Protein AF-A0A5S9MEB9-F1 (afdb_monomer)

Sequence (213 aa):
MHISFFLLEVEGIPKKDEISNDEEPANVKVDIKSLAEILQEDALFLEYDEKTRNKIRSSFFRLPPIYTGESQDYNKATADTARKTTEEQVFQPERMIITGKLNTLFLPDLDLWHVRLILNGPDFRD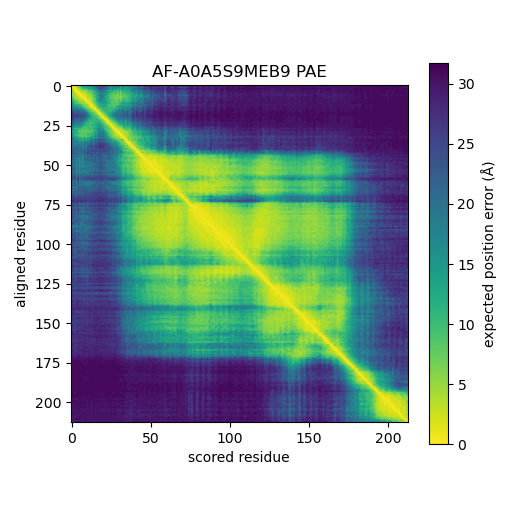PLEIAKVLTPFIQAGAVSPNDLRDLAGRILGKTLEEWPEEEYHRPIEAKPKASTSFLDTVLQKSAGTNNELVSILKDLRDELEEIRK

Organism: Bacillus safensis (NCBI:txid561879)

Secondary structure (DSSP, 8-state):
----------PPPPP--TT----PPP--------GGGGSPPTTTTHHHHHHHHHHHIIIII---GGGTT------HHHHHHHHHHHIIIIIHHHHHHHHHHHHHHHHHHTT-SS----PPPPP---HHHHHHHHHHHHHTT-S-HHHHHHHHHHHHTS--PPPSSGGGGS-----------HHHHHHHHTTT-HHHHHHHHHHHHHHHHHHT-

Structure (mmCIF, N/CA/C/O backbone):
data_AF-A0A5S9MEB9-F1
#
_entry.id   AF-A0A5S9MEB9-F1
#
loop_
_atom_site.group_PDB
_atom_site.id
_atom_site.type_symbol
_atom_site.label_atom_id
_atom_site.label_alt_id
_atom_site.label_comp_id
_atom_site.label_asym_id
_atom_site.label_entity_id
_atom_site.label_seq_id
_atom_site.pdbx_PDB_ins_code
_atom_site.Cartn_x
_atom_site.Cartn_y
_atom_site.Cartn_z
_atom_site.occupancy
_atom_site.B_iso_or_equiv
_atom_site.auth_seq_id
_atom_site.auth_comp_id
_atom_site.auth_asym_id
_atom_site.auth_atom_id
_atom_site.pdbx_PDB_model_num
ATOM 1 N N . MET A 1 1 ? -49.429 17.173 45.252 1.00 38.91 1 MET A N 1
ATOM 2 C CA . MET A 1 1 ? -48.032 17.303 45.712 1.00 38.91 1 MET A CA 1
ATOM 3 C C . MET A 1 1 ? -47.906 16.479 46.987 1.00 38.91 1 MET A C 1
ATOM 5 O O . MET A 1 1 ? -48.334 16.940 48.034 1.00 38.91 1 MET A O 1
ATOM 9 N N . HIS A 1 2 ? -47.475 15.219 46.878 1.00 42.19 2 HIS A N 1
ATOM 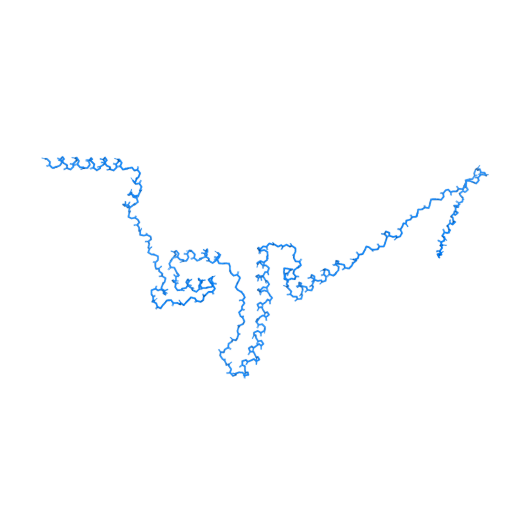10 C CA . HIS A 1 2 ? -47.306 14.334 48.036 1.00 42.19 2 HIS A CA 1
ATOM 11 C C . HIS A 1 2 ? -45.889 14.504 48.571 1.00 42.19 2 HIS A C 1
ATOM 13 O O . HIS A 1 2 ? -44.927 14.138 47.903 1.00 42.19 2 HIS A O 1
ATOM 19 N N . ILE A 1 3 ? -45.771 15.100 49.752 1.00 32.50 3 ILE A N 1
ATOM 20 C CA . ILE A 1 3 ? -44.498 15.239 50.451 1.00 32.50 3 ILE A CA 1
ATOM 21 C C . ILE A 1 3 ? -44.360 13.998 51.334 1.00 32.50 3 ILE A C 1
ATOM 23 O O . ILE A 1 3 ? -45.159 13.800 52.248 1.00 32.50 3 ILE A O 1
ATOM 27 N N . SER A 1 4 ? -43.400 13.136 51.001 1.00 44.62 4 SER A N 1
ATOM 28 C CA . SER A 1 4 ? -43.081 11.934 51.775 1.00 44.62 4 SER A CA 1
ATOM 29 C C . SER A 1 4 ? -41.909 12.253 52.695 1.00 44.62 4 SER A C 1
ATOM 31 O O . SER A 1 4 ? -40.856 12.668 52.218 1.00 44.62 4 SER A O 1
ATOM 33 N N . PHE A 1 5 ? -42.098 12.087 54.000 1.00 49.25 5 PHE A N 1
ATOM 34 C CA . PHE A 1 5 ? -41.051 12.288 54.999 1.00 49.25 5 PHE A CA 1
ATOM 35 C C . PHE A 1 5 ? -40.526 10.931 55.468 1.00 49.25 5 PHE A C 1
ATOM 37 O O . PHE A 1 5 ? -41.307 10.007 55.691 1.00 49.25 5 PHE A O 1
ATOM 44 N N . PHE A 1 6 ? -39.206 10.819 55.609 1.00 61.81 6 PHE A N 1
ATOM 45 C CA . PHE A 1 6 ? -38.543 9.640 56.156 1.00 61.81 6 PHE A CA 1
ATOM 46 C C . PHE A 1 6 ? -38.119 9.950 57.592 1.00 61.81 6 PHE A C 1
ATOM 48 O O . PHE A 1 6 ? -37.293 10.834 57.813 1.00 61.81 6 PHE A O 1
ATOM 55 N N . LEU A 1 7 ? -38.739 9.271 58.557 1.00 59.59 7 LEU A N 1
ATOM 56 C CA . LEU A 1 7 ? -38.410 9.390 59.975 1.00 59.59 7 LEU A CA 1
ATOM 57 C C . LEU A 1 7 ? -37.436 8.265 60.344 1.00 59.59 7 LEU A C 1
ATOM 59 O O . LEU A 1 7 ? -37.717 7.098 60.077 1.00 59.59 7 LEU A O 1
ATOM 63 N N . LEU A 1 8 ? -36.300 8.625 60.936 1.00 63.53 8 LEU A N 1
ATOM 64 C CA . LEU A 1 8 ? -35.273 7.693 61.400 1.00 63.53 8 LEU A CA 1
ATOM 65 C C . LEU A 1 8 ? -35.131 7.856 62.912 1.00 63.53 8 LEU A C 1
ATOM 67 O O . LEU A 1 8 ? -34.630 8.876 63.382 1.00 63.53 8 LEU A O 1
ATOM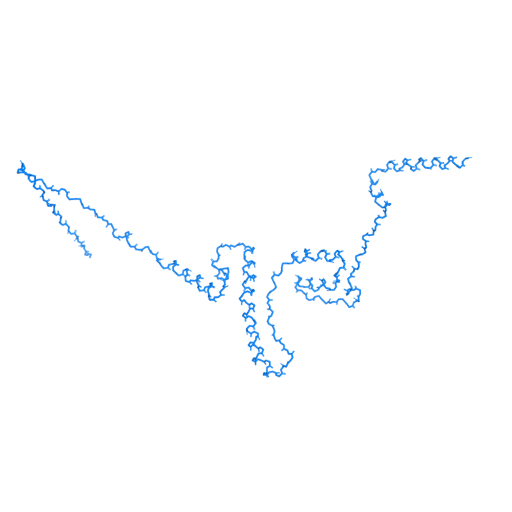 71 N N . GLU A 1 9 ? -35.584 6.854 63.659 1.00 65.94 9 GLU A N 1
ATOM 72 C CA . GLU A 1 9 ? -35.352 6.753 65.098 1.00 65.94 9 GLU A CA 1
ATOM 73 C C . GLU A 1 9 ? -34.112 5.892 65.322 1.00 65.94 9 GLU A C 1
ATOM 75 O O . GLU A 1 9 ? -34.027 4.758 64.847 1.00 65.94 9 GLU A O 1
ATOM 80 N N . VAL A 1 10 ? -33.117 6.462 65.998 1.00 63.97 10 VAL A N 1
ATOM 81 C CA . VAL A 1 10 ? -31.853 5.788 66.285 1.00 63.97 10 VAL A CA 1
ATOM 82 C C . VAL A 1 10 ? -31.635 5.835 67.787 1.00 63.97 10 VAL A C 1
ATOM 84 O O . VAL A 1 10 ? -31.447 6.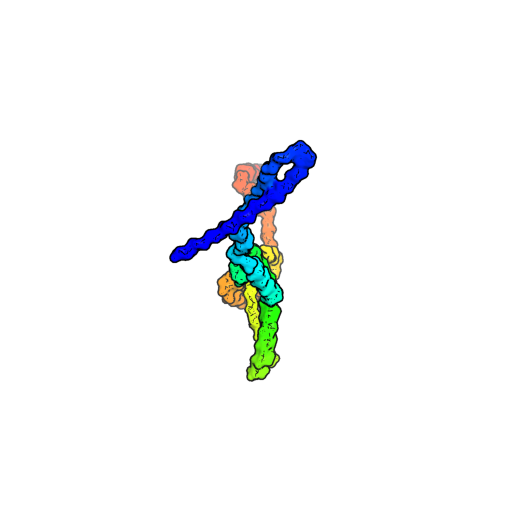906 68.359 1.00 63.97 10 VAL A O 1
ATOM 87 N N . GLU A 1 11 ? -31.670 4.666 68.419 1.00 58.94 11 GLU A N 1
ATOM 88 C CA . GLU A 1 11 ? -31.449 4.505 69.853 1.00 58.94 11 GLU A CA 1
ATOM 89 C C . GLU A 1 11 ? -30.031 3.972 70.093 1.00 58.94 11 GLU A C 1
ATOM 91 O O . GLU A 1 11 ? -29.630 2.937 69.555 1.00 58.94 11 GLU A O 1
ATOM 96 N N . GLY A 1 12 ? -29.239 4.712 70.869 1.00 59.31 12 GLY A N 1
ATOM 97 C CA . GLY A 1 12 ? -27.926 4.263 71.316 1.00 59.31 12 GLY A CA 1
ATOM 98 C C . GLY A 1 12 ? -28.081 3.322 72.502 1.00 59.31 12 GLY A C 1
ATOM 99 O O . GLY A 1 12 ? -28.679 3.700 73.502 1.00 59.31 12 GLY A O 1
ATOM 100 N N . ILE A 1 13 ? -27.528 2.112 72.416 1.00 63.03 13 ILE A N 1
ATOM 101 C CA . ILE A 1 13 ? -27.530 1.171 73.544 1.00 63.03 13 ILE A CA 1
ATOM 102 C C . ILE A 1 13 ? -26.685 1.788 74.673 1.00 63.03 13 ILE A C 1
ATOM 104 O O . ILE A 1 13 ? -25.487 2.014 74.458 1.00 63.03 13 ILE A O 1
ATOM 108 N N . PRO A 1 14 ? -27.253 2.062 75.862 1.00 56.34 14 PRO A N 1
ATOM 109 C CA . PRO A 1 14 ? -26.491 2.637 76.958 1.00 56.34 14 PRO A CA 1
ATOM 110 C C . PRO A 1 14 ? -25.477 1.610 77.469 1.00 56.34 14 PRO A C 1
ATOM 112 O O . PRO A 1 14 ? -25.818 0.471 77.801 1.00 56.34 14 PRO A O 1
ATOM 115 N N . LYS A 1 15 ? -24.202 2.002 77.531 1.00 54.09 15 LYS A N 1
ATOM 116 C CA . LYS A 1 15 ? -23.192 1.237 78.265 1.00 54.09 15 LYS A CA 1
ATOM 117 C C . LYS A 1 15 ? -23.381 1.526 79.750 1.00 54.09 15 LYS A C 1
ATOM 119 O O . LYS A 1 15 ? -23.260 2.668 80.169 1.00 54.09 15 LYS A O 1
ATOM 124 N N . LYS A 1 16 ? -23.664 0.488 80.538 1.00 47.72 16 LYS A N 1
ATOM 125 C CA . LYS A 1 16 ? -23.600 0.576 81.999 1.00 47.72 16 LYS A CA 1
ATOM 126 C C . LYS A 1 16 ? -22.140 0.667 82.429 1.00 47.72 16 LYS A C 1
ATOM 128 O O . LYS A 1 16 ? -21.422 -0.324 82.309 1.00 47.72 16 LYS A O 1
ATOM 133 N N . ASP A 1 17 ? -21.739 1.814 82.963 1.00 50.66 17 ASP A N 1
ATOM 134 C CA . ASP A 1 17 ? -20.543 1.911 83.794 1.00 50.66 17 ASP A CA 1
ATOM 135 C C . ASP A 1 17 ? -20.917 1.529 85.236 1.00 50.66 17 ASP A C 1
ATOM 137 O O . ASP A 1 17 ? -21.848 2.065 85.834 1.00 50.66 17 ASP A O 1
ATOM 141 N N . GLU A 1 18 ? -20.211 0.548 85.797 1.00 53.72 18 GLU A N 1
ATOM 142 C CA . GLU A 1 18 ? -20.571 -0.189 87.021 1.00 53.72 18 GLU A CA 1
ATOM 143 C C . GLU A 1 18 ? -20.484 0.619 88.340 1.00 53.72 18 GLU A C 1
ATOM 145 O O . GLU A 1 18 ? -20.546 0.038 89.421 1.00 53.72 18 GLU A O 1
ATOM 150 N N . ILE A 1 19 ? -20.309 1.947 88.297 1.00 55.25 19 ILE A N 1
ATOM 151 C CA . ILE A 1 19 ? -19.929 2.753 89.477 1.00 55.25 19 ILE A CA 1
ATOM 152 C C . ILE A 1 19 ? -20.823 3.992 89.706 1.00 55.25 19 ILE A C 1
ATOM 154 O O . ILE A 1 19 ? -20.738 4.623 90.761 1.00 55.25 19 ILE A O 1
ATOM 158 N N . SER A 1 20 ? -21.748 4.354 88.811 1.00 46.34 20 SER A N 1
ATOM 159 C CA . SER A 1 20 ? -22.651 5.503 89.032 1.00 46.34 20 SER A CA 1
ATOM 160 C C . SER A 1 20 ? -24.000 5.299 88.332 1.00 46.34 20 SER A C 1
ATOM 162 O O . SER A 1 20 ? -24.037 5.033 87.139 1.00 46.34 20 SER A O 1
ATOM 164 N N . ASN A 1 21 ? -25.111 5.401 89.076 1.00 51.59 21 ASN A N 1
ATOM 165 C CA . ASN A 1 21 ? -26.487 5.318 88.553 1.00 51.59 21 ASN A CA 1
ATOM 166 C C . ASN A 1 21 ? -26.911 6.642 87.882 1.00 51.59 21 ASN A C 1
ATOM 168 O O . ASN A 1 21 ? -27.889 7.249 88.308 1.00 51.59 21 ASN A O 1
ATOM 172 N N . ASP A 1 22 ? -26.177 7.100 86.871 1.00 51.59 22 ASP A N 1
ATOM 173 C CA . ASP A 1 22 ? -26.661 8.140 85.956 1.00 51.59 22 ASP A CA 1
ATOM 174 C C . ASP A 1 22 ? -26.558 7.615 84.520 1.00 51.59 22 ASP A C 1
ATOM 176 O O . ASP A 1 22 ? -25.503 7.164 84.072 1.00 51.59 22 ASP A O 1
ATOM 180 N N . GLU A 1 23 ? -27.692 7.608 83.818 1.00 51.09 23 GLU A N 1
ATOM 181 C CA . GLU A 1 23 ? -27.805 7.143 82.436 1.00 51.09 23 GLU A CA 1
ATOM 182 C C . GLU A 1 23 ? -27.443 8.288 81.483 1.00 51.09 23 GLU A C 1
ATOM 184 O O . GLU A 1 23 ? -28.285 9.115 81.135 1.00 51.09 23 GLU A O 1
ATOM 189 N N . GLU A 1 24 ? -26.187 8.351 81.041 1.00 55.91 24 GLU A N 1
ATOM 190 C CA . GLU A 1 24 ? -25.814 9.236 79.935 1.00 55.91 24 GLU A CA 1
ATOM 191 C C . GLU A 1 24 ? -26.137 8.564 78.586 1.00 55.91 24 GLU A C 1
ATOM 193 O O . GLU A 1 24 ? -25.652 7.459 78.307 1.00 55.91 24 GLU A O 1
ATOM 198 N N . PRO A 1 25 ? -26.948 9.193 77.713 1.00 56.94 25 PRO A N 1
ATOM 199 C CA . PRO A 1 25 ? -27.275 8.617 76.416 1.00 56.94 25 PRO A CA 1
ATOM 200 C C . PRO A 1 25 ? -26.026 8.561 75.526 1.00 56.94 25 PRO A C 1
ATOM 202 O O . PRO A 1 25 ? -25.341 9.561 75.304 1.00 56.94 25 PRO A O 1
ATOM 205 N N . ALA A 1 26 ? -25.732 7.379 74.980 1.00 60.41 26 ALA A N 1
ATOM 206 C CA . ALA A 1 26 ? -24.617 7.190 74.062 1.00 60.41 26 ALA A CA 1
ATOM 207 C C . ALA A 1 26 ? -24.856 7.985 72.764 1.00 60.41 26 ALA A C 1
ATOM 209 O O . ALA A 1 26 ? -25.804 7.718 72.026 1.00 60.41 26 ALA A O 1
ATOM 210 N N . ASN A 1 27 ? -23.977 8.947 72.466 1.00 61.06 27 ASN A N 1
ATOM 211 C CA . ASN A 1 27 ? -24.048 9.751 71.244 1.00 61.06 27 ASN A CA 1
ATOM 212 C C . ASN A 1 27 ? -23.877 8.865 69.997 1.00 61.06 27 ASN A C 1
ATOM 214 O O . ASN A 1 27 ? -22.763 8.447 69.669 1.00 61.06 27 ASN A O 1
ATOM 218 N N . VAL A 1 28 ? -24.970 8.599 69.276 1.00 62.19 28 VAL A N 1
ATOM 219 C CA . VAL A 1 28 ? -24.936 7.856 68.010 1.00 62.19 28 VAL A CA 1
ATOM 220 C C . VAL A 1 28 ? -24.591 8.808 66.866 1.00 62.19 28 VAL A C 1
ATOM 222 O O . VAL A 1 28 ? -25.298 9.782 66.616 1.00 62.19 28 VAL A O 1
ATOM 225 N N . LYS A 1 29 ? -23.495 8.532 66.152 1.00 63.38 29 LYS A N 1
ATOM 226 C CA . LYS A 1 29 ? -23.135 9.255 64.924 1.00 63.38 29 LYS A CA 1
ATOM 227 C C . LYS A 1 29 ? -23.795 8.585 63.723 1.00 63.38 29 LYS A C 1
ATOM 229 O O . LYS A 1 29 ? -23.534 7.416 63.453 1.00 63.38 29 LYS A O 1
ATOM 234 N N . VAL A 1 30 ? -24.621 9.339 63.004 1.00 71.00 30 VAL A N 1
ATOM 235 C CA . VAL A 1 30 ? -25.276 8.902 61.766 1.00 71.00 30 VAL A CA 1
ATOM 236 C C . VAL A 1 30 ? -24.582 9.582 60.588 1.00 71.00 30 VAL A C 1
ATOM 238 O O . VAL A 1 30 ? -24.606 10.806 60.493 1.00 71.00 30 VAL A O 1
ATOM 241 N N . ASP A 1 31 ? -23.975 8.794 59.698 1.00 71.38 31 ASP A N 1
ATOM 242 C CA . ASP A 1 31 ? -23.401 9.275 58.434 1.00 71.38 31 ASP A CA 1
ATOM 243 C C . ASP A 1 31 ? -24.362 8.964 57.283 1.00 71.38 31 ASP A C 1
ATOM 245 O O . ASP A 1 31 ? -24.580 7.804 56.927 1.00 71.38 31 ASP A O 1
ATOM 249 N N . ILE A 1 32 ? -24.934 10.007 56.680 1.00 73.19 32 ILE A N 1
ATOM 250 C CA . ILE A 1 32 ? -25.804 9.882 55.508 1.00 73.19 32 ILE A CA 1
ATOM 251 C C . ILE A 1 32 ? -24.933 10.038 54.261 1.00 73.19 32 ILE A C 1
ATOM 253 O O . ILE A 1 32 ? -24.525 11.145 53.912 1.00 73.19 32 ILE A O 1
ATOM 257 N N . LYS A 1 33 ? -24.644 8.926 53.578 1.00 73.81 33 LYS A N 1
ATOM 258 C CA . LYS A 1 33 ? -23.967 8.940 52.273 1.00 73.81 33 LYS A CA 1
ATOM 259 C C . LYS A 1 33 ? -25.000 9.004 51.153 1.00 73.81 33 LYS A C 1
ATOM 261 O O . LYS A 1 33 ? -25.960 8.234 51.143 1.00 73.81 33 LYS A O 1
ATOM 266 N N . SER A 1 34 ? -24.801 9.921 50.210 1.00 69.94 34 SER A N 1
ATOM 267 C CA . SER A 1 34 ? -25.654 10.043 49.028 1.00 69.94 34 SER A CA 1
ATOM 268 C C . SER A 1 34 ? -25.463 8.832 48.112 1.00 69.94 34 SER A C 1
ATOM 270 O O . SER A 1 34 ? -24.358 8.568 47.650 1.00 69.94 34 SER A O 1
ATOM 272 N N . LEU A 1 35 ? -26.543 8.106 47.812 1.00 65.69 35 LEU A N 1
ATOM 273 C CA . LEU A 1 35 ? -26.532 7.011 46.829 1.00 65.69 35 LEU A CA 1
ATOM 274 C C . LEU A 1 35 ? -26.421 7.516 45.381 1.00 65.69 35 LEU A C 1
ATOM 276 O O . LEU A 1 35 ? -26.133 6.728 44.487 1.00 65.69 35 LEU A O 1
ATOM 280 N N . ALA A 1 36 ? -26.639 8.814 45.140 1.00 65.81 36 ALA A N 1
ATOM 281 C CA . ALA A 1 36 ? -26.557 9.395 43.800 1.00 65.81 36 ALA A CA 1
ATOM 282 C C . ALA A 1 36 ? -25.126 9.377 43.238 1.00 65.81 36 ALA A C 1
ATOM 284 O O . ALA A 1 36 ? -24.952 9.346 42.030 1.00 65.81 36 ALA A O 1
ATOM 285 N N . GLU A 1 37 ? -24.112 9.329 44.103 1.00 61.97 37 GLU A N 1
ATOM 286 C CA . GLU A 1 37 ? -22.700 9.212 43.712 1.00 61.97 37 GLU A CA 1
ATOM 287 C C . GLU A 1 37 ? -22.330 7.778 43.270 1.00 61.97 37 GLU A C 1
ATOM 289 O O . GLU A 1 37 ? -21.300 7.559 42.644 1.00 61.97 37 GLU A O 1
ATOM 294 N N . ILE A 1 38 ? -23.193 6.794 43.567 1.00 60.84 38 ILE A N 1
ATOM 295 C CA . ILE A 1 38 ? -23.094 5.395 43.105 1.00 60.84 38 ILE A CA 1
ATOM 296 C C . ILE A 1 38 ? -23.883 5.197 41.796 1.00 60.84 38 ILE A C 1
ATOM 298 O O . ILE A 1 38 ? -23.826 4.130 41.182 1.00 60.84 38 ILE A O 1
ATOM 302 N N . LEU A 1 39 ? -24.630 6.213 41.347 1.00 63.53 39 LEU A N 1
ATOM 303 C CA . LEU A 1 39 ? -25.296 6.175 40.054 1.00 63.53 39 LEU A CA 1
ATOM 304 C C . LEU A 1 39 ? -24.206 6.189 38.977 1.00 63.53 39 LEU A C 1
ATOM 306 O O . LEU A 1 39 ? -23.508 7.184 38.809 1.00 63.53 39 LEU A O 1
ATOM 310 N N . GLN A 1 40 ? -24.023 5.045 38.314 1.00 65.94 40 GLN A N 1
ATOM 311 C CA . GLN A 1 40 ? -23.076 4.878 37.214 1.00 65.94 40 GLN A CA 1
ATOM 312 C C . GLN A 1 40 ? -23.198 6.041 36.230 1.00 65.94 40 GLN A C 1
ATOM 314 O O . GLN A 1 40 ? -24.303 6.351 35.786 1.00 65.94 40 GLN A O 1
ATOM 319 N N . GLU A 1 41 ? -22.061 6.664 35.919 1.00 67.25 41 GLU A N 1
ATOM 320 C CA . GLU A 1 41 ? -21.982 7.768 34.967 1.00 67.25 41 GLU A CA 1
ATOM 321 C C . GLU A 1 41 ? -22.635 7.381 33.633 1.00 67.25 41 GLU A C 1
ATOM 323 O O . GLU A 1 41 ? -22.547 6.230 33.180 1.00 67.25 41 GLU A O 1
ATOM 328 N N . ASP A 1 42 ? -23.308 8.348 33.006 1.00 70.00 42 ASP A N 1
ATOM 329 C CA . ASP A 1 42 ? -23.880 8.167 31.679 1.00 70.00 42 ASP A CA 1
ATOM 330 C C . ASP A 1 42 ? -22.796 7.652 30.714 1.00 70.00 42 ASP A C 1
ATOM 332 O O . ASP A 1 42 ? -21.679 8.166 30.680 1.00 70.00 42 ASP A O 1
ATOM 336 N N . ALA A 1 43 ? -23.156 6.654 29.894 1.00 72.94 43 ALA A N 1
ATOM 337 C CA . ALA A 1 43 ? -22.330 6.074 28.827 1.00 72.94 43 ALA A CA 1
ATOM 338 C C . ALA A 1 43 ? -21.325 4.950 29.198 1.00 72.94 43 ALA A C 1
ATOM 340 O O . ALA A 1 43 ? -20.276 4.797 28.569 1.00 72.94 43 ALA A O 1
ATOM 341 N N . LEU A 1 44 ? -21.725 4.050 30.106 1.00 77.44 44 LEU A N 1
ATOM 342 C CA . LEU A 1 44 ? -20.990 2.833 30.515 1.00 77.44 44 LEU A CA 1
ATOM 343 C C . LEU A 1 44 ? -20.473 1.932 29.363 1.00 77.44 44 LEU A C 1
ATOM 345 O O . LEU A 1 44 ? -19.541 1.152 29.552 1.00 77.44 44 LEU A O 1
ATOM 349 N N . PHE A 1 45 ? -21.087 2.004 28.177 1.00 83.94 45 PHE A N 1
ATOM 350 C CA . PHE A 1 45 ? -20.772 1.130 27.039 1.00 83.94 45 PHE A CA 1
ATOM 351 C C . PHE A 1 45 ? -19.918 1.779 25.946 1.00 83.94 45 PHE A C 1
ATOM 353 O O . PHE A 1 45 ? -19.549 1.084 25.003 1.00 83.94 45 PHE A O 1
ATOM 360 N N . LEU A 1 46 ? -19.543 3.058 26.065 1.00 85.50 46 LEU A N 1
ATOM 361 C CA . LEU A 1 46 ? -18.740 3.728 25.031 1.00 85.50 46 LEU A CA 1
ATOM 362 C C . LEU A 1 46 ? -17.417 3.007 24.768 1.00 85.50 46 LEU A C 1
ATOM 364 O O . LEU A 1 46 ? -17.088 2.713 23.620 1.00 85.50 46 LEU A O 1
ATOM 368 N N . GLU A 1 47 ? -16.691 2.650 25.829 1.00 85.31 47 GLU A N 1
ATOM 369 C CA . GLU A 1 47 ? -15.424 1.932 25.685 1.00 85.31 47 GLU A CA 1
ATOM 370 C C . GLU A 1 47 ? -15.608 0.527 25.103 1.00 85.31 47 GLU A C 1
ATOM 372 O O . GLU A 1 47 ? -14.745 0.021 24.381 1.00 85.31 47 GLU A O 1
ATOM 377 N N . TYR A 1 48 ? -16.714 -0.139 25.444 1.00 88.69 48 TYR A N 1
ATOM 378 C CA . TYR A 1 48 ? -17.014 -1.467 24.922 1.00 88.69 48 TYR A CA 1
ATOM 379 C C . TYR A 1 48 ? -17.315 -1.405 23.424 1.00 88.69 48 TYR A C 1
ATOM 381 O O . TYR A 1 48 ? -16.776 -2.207 22.654 1.00 88.69 48 TYR A O 1
ATOM 389 N N . ASP A 1 49 ? -18.118 -0.432 23.002 1.00 88.31 49 ASP A N 1
ATOM 390 C CA . ASP A 1 49 ? -18.455 -0.211 21.600 1.00 88.31 49 ASP A CA 1
ATOM 391 C C . ASP A 1 49 ? -17.216 0.178 20.790 1.00 88.31 49 ASP A C 1
ATOM 393 O O . ASP A 1 49 ? -17.001 -0.350 19.696 1.00 88.31 49 ASP A O 1
ATOM 397 N N . GLU A 1 50 ? -16.345 1.026 21.340 1.00 87.75 50 GLU A N 1
ATOM 398 C CA . GLU A 1 50 ? -15.076 1.397 20.713 1.00 87.75 50 GLU A CA 1
ATOM 399 C C . GLU A 1 50 ? -14.144 0.184 20.558 1.00 87.75 50 GLU A C 1
ATOM 401 O O . GLU A 1 50 ? -13.630 -0.083 19.467 1.00 87.75 50 GLU A O 1
ATOM 406 N N . LYS A 1 51 ? -13.977 -0.628 21.610 1.00 88.50 51 LYS A N 1
ATOM 407 C CA . LYS A 1 51 ? -13.186 -1.871 21.550 1.00 88.50 51 LYS A CA 1
ATOM 408 C C . LYS A 1 51 ? -13.773 -2.869 20.556 1.00 88.50 51 LYS A C 1
ATOM 410 O O . LYS A 1 51 ? -13.025 -3.523 19.828 1.00 88.50 51 LYS A O 1
ATOM 415 N N . THR A 1 52 ? -15.096 -2.972 20.486 1.00 88.56 52 THR A N 1
ATOM 416 C CA . THR A 1 52 ? -15.792 -3.858 19.547 1.00 88.56 52 THR A CA 1
ATOM 417 C C . THR A 1 52 ? -15.590 -3.393 18.110 1.00 88.56 52 THR A C 1
ATOM 419 O O . THR A 1 52 ? -15.254 -4.204 17.245 1.00 88.56 52 THR A O 1
ATOM 422 N N . ARG A 1 53 ? -15.683 -2.087 17.855 1.00 87.19 53 ARG A N 1
ATOM 423 C CA . ARG A 1 53 ? -15.409 -1.494 16.544 1.00 87.19 53 ARG A CA 1
ATOM 424 C C . ARG A 1 53 ? -13.962 -1.723 16.112 1.00 87.19 53 ARG A C 1
ATOM 426 O O . ARG A 1 53 ? -13.718 -2.229 15.015 1.00 87.19 53 ARG A O 1
ATOM 433 N N . ASN A 1 54 ? -13.013 -1.475 17.015 1.00 87.12 54 ASN A N 1
ATOM 434 C CA . ASN A 1 54 ? -11.593 -1.740 16.798 1.00 87.12 54 ASN A CA 1
ATOM 435 C C . ASN A 1 54 ? -11.329 -3.223 16.487 1.00 87.12 54 ASN A C 1
ATOM 437 O O . ASN A 1 54 ? -10.568 -3.541 15.566 1.00 87.12 54 ASN A O 1
ATOM 441 N N . LYS A 1 55 ? -11.989 -4.140 17.204 1.00 89.19 55 LYS A N 1
ATOM 442 C CA . LYS A 1 55 ? -11.902 -5.589 16.972 1.00 89.19 55 LYS A CA 1
ATOM 443 C C . LYS A 1 55 ? -12.463 -5.993 15.610 1.00 89.19 55 LYS A C 1
ATOM 445 O O . LYS A 1 55 ? -11.800 -6.733 14.891 1.00 89.19 55 LYS A O 1
ATOM 450 N N . ILE A 1 56 ? -13.649 -5.514 15.236 1.00 89.19 56 ILE A N 1
ATOM 451 C CA . ILE A 1 56 ? -14.264 -5.823 13.935 1.00 89.19 56 ILE A CA 1
ATOM 452 C C . ILE A 1 56 ? -13.373 -5.311 12.800 1.00 89.19 56 ILE A C 1
ATOM 454 O O . ILE A 1 56 ? -13.048 -6.061 11.879 1.00 89.19 56 ILE A O 1
ATOM 458 N N . ARG A 1 57 ? -12.904 -4.063 12.894 1.00 87.25 57 ARG A N 1
ATOM 459 C CA . ARG A 1 57 ? -12.041 -3.457 11.877 1.00 87.25 57 ARG A CA 1
ATOM 460 C C . ARG A 1 57 ? -10.739 -4.239 11.682 1.00 87.25 57 ARG A C 1
ATOM 462 O O . ARG A 1 57 ? -10.386 -4.570 10.553 1.00 87.25 57 ARG A O 1
ATOM 469 N N . SER A 1 58 ? -10.029 -4.531 12.771 1.00 83.69 58 SER A N 1
ATOM 470 C CA . SER A 1 58 ? -8.718 -5.192 12.717 1.00 83.69 58 SER A CA 1
ATOM 471 C C . SER A 1 58 ? -8.809 -6.684 12.397 1.00 83.69 58 SER A C 1
ATOM 473 O O . SER A 1 58 ? -8.017 -7.191 11.609 1.00 83.69 58 SER A O 1
ATOM 475 N N . SER A 1 59 ? -9.769 -7.399 12.983 1.00 84.25 59 SER A N 1
ATOM 476 C CA . SER A 1 59 ? -9.828 -8.859 12.899 1.00 84.25 59 SER A CA 1
ATOM 477 C C . SER A 1 59 ? -10.547 -9.349 11.642 1.00 84.25 59 SER A C 1
ATOM 479 O O . SER A 1 59 ? -10.094 -10.311 11.024 1.00 84.25 59 SER A O 1
ATOM 481 N N . PHE A 1 60 ? -11.632 -8.679 11.236 1.00 70.56 60 PHE A N 1
ATOM 482 C CA . PHE A 1 60 ? -12.416 -9.078 10.065 1.00 70.56 60 PHE A CA 1
ATOM 483 C C . PHE A 1 60 ? -11.900 -8.417 8.787 1.00 70.56 60 PHE A C 1
ATOM 485 O O . PHE A 1 60 ? -11.534 -9.105 7.840 1.00 70.56 60 PHE A O 1
ATOM 492 N N . PHE A 1 61 ? -11.820 -7.084 8.775 1.00 83.06 61 PHE A N 1
ATOM 493 C CA . PHE A 1 61 ? -11.434 -6.336 7.575 1.00 83.06 61 PHE A CA 1
ATOM 494 C C . PHE A 1 61 ? -9.922 -6.141 7.433 1.00 83.06 61 PHE A C 1
ATOM 496 O O . PHE A 1 61 ? -9.454 -5.840 6.339 1.00 83.06 61 PHE A O 1
ATOM 503 N N . ARG A 1 62 ? -9.154 -6.308 8.521 1.00 87.00 62 ARG A N 1
ATOM 504 C CA . ARG A 1 62 ? -7.698 -6.073 8.558 1.00 87.00 62 ARG A CA 1
ATOM 505 C C . ARG A 1 62 ? -7.318 -4.665 8.088 1.00 87.00 62 ARG A C 1
ATOM 507 O O . ARG A 1 62 ? -6.248 -4.452 7.526 1.00 87.00 62 ARG A O 1
ATOM 514 N N . LEU A 1 63 ? -8.208 -3.702 8.332 1.00 88.69 63 LEU A N 1
ATOM 515 C CA . LEU A 1 63 ? -8.028 -2.317 7.913 1.00 88.69 63 LEU A CA 1
ATOM 516 C C . LEU A 1 63 ? -7.405 -1.478 9.039 1.00 88.69 63 LEU A C 1
ATOM 518 O O . LEU A 1 63 ? -7.824 -1.567 10.198 1.00 88.69 63 LEU A O 1
ATOM 522 N N . PRO A 1 64 ? -6.444 -0.605 8.715 1.00 87.00 64 PRO A N 1
ATOM 523 C CA . PRO A 1 64 ? -6.002 0.454 9.608 1.00 87.00 64 PRO A CA 1
ATOM 524 C C . PRO A 1 64 ? -7.124 1.461 9.936 1.00 87.00 64 PRO A C 1
ATOM 526 O O . PRO A 1 64 ? -8.018 1.680 9.111 1.00 87.00 64 PRO A O 1
ATOM 529 N N . PRO A 1 65 ? -7.056 2.147 11.095 1.00 85.00 65 PRO A N 1
ATOM 530 C CA . PRO A 1 65 ? -8.065 3.121 11.539 1.00 85.00 65 PRO A CA 1
ATOM 531 C C . PRO A 1 65 ? -8.274 4.301 10.585 1.00 85.00 65 PRO A C 1
ATOM 533 O O . PRO A 1 65 ? -9.335 4.926 10.589 1.00 85.00 65 PRO A O 1
ATOM 536 N N . ILE A 1 66 ? -7.283 4.591 9.739 1.00 87.25 66 ILE A N 1
ATOM 537 C CA . ILE A 1 66 ? -7.357 5.661 8.741 1.00 87.25 66 ILE A CA 1
ATOM 538 C C . ILE A 1 66 ? -8.462 5.433 7.696 1.00 87.25 66 ILE A C 1
ATOM 540 O O . ILE A 1 66 ? -8.995 6.402 7.171 1.00 87.25 66 ILE A O 1
ATOM 544 N N . TYR A 1 67 ? -8.849 4.182 7.415 1.00 84.25 67 TYR A N 1
ATOM 545 C CA . TYR A 1 67 ? -9.896 3.872 6.431 1.00 84.25 67 TYR A CA 1
ATOM 546 C C . TYR A 1 67 ? -11.311 4.055 6.979 1.00 84.25 67 TYR A C 1
ATOM 548 O O . TYR A 1 67 ? -12.242 4.279 6.211 1.00 84.25 67 TYR A O 1
ATOM 556 N N . THR A 1 68 ? -11.479 3.964 8.298 1.00 84.38 68 THR A N 1
ATOM 557 C CA . THR A 1 68 ? -12.773 4.135 8.972 1.00 84.38 68 THR A CA 1
ATOM 558 C C . THR A 1 68 ? -12.979 5.555 9.501 1.00 84.38 68 THR A C 1
ATOM 560 O O . THR A 1 68 ? -14.014 5.828 10.097 1.00 84.38 68 THR A O 1
ATOM 563 N N . GLY A 1 69 ? -12.007 6.456 9.311 1.00 81.81 69 GLY A N 1
ATOM 564 C CA . GLY A 1 69 ? -12.050 7.816 9.861 1.00 81.81 69 GLY A CA 1
ATOM 565 C C . GLY A 1 69 ? -11.924 7.868 11.388 1.00 81.81 69 GLY A C 1
ATOM 566 O O . GLY A 1 69 ? -12.304 8.857 12.000 1.00 81.81 69 GLY A O 1
ATOM 567 N N . GLU A 1 70 ? -11.411 6.802 12.008 1.00 79.19 70 GLU A N 1
ATOM 568 C CA . GLU A 1 70 ? -11.255 6.697 13.469 1.00 79.19 70 GLU A CA 1
ATOM 569 C C . GLU A 1 70 ? -9.853 7.095 13.939 1.00 79.19 70 GLU A C 1
ATOM 571 O O . GLU A 1 70 ? -9.607 7.235 15.133 1.00 79.19 70 GLU A O 1
ATOM 576 N N . SER A 1 71 ? -8.911 7.257 13.008 1.00 77.81 71 SER A N 1
ATOM 577 C CA . SER A 1 71 ? -7.548 7.661 13.342 1.00 77.81 71 SER A CA 1
ATOM 578 C C . SER A 1 71 ? -7.515 9.140 13.709 1.00 77.81 71 SER A C 1
ATOM 580 O O . SER A 1 71 ? -7.901 9.974 12.897 1.00 77.81 71 SER A O 1
ATOM 582 N N . GLN A 1 72 ? -7.005 9.468 14.895 1.00 72.56 72 GLN A N 1
ATOM 583 C CA . GLN A 1 72 ? -6.706 10.854 15.276 1.00 72.56 72 GLN A CA 1
ATOM 584 C C . GLN A 1 72 ? -5.300 11.295 14.828 1.00 72.56 72 GLN A C 1
ATOM 586 O O . GLN A 1 72 ? -5.031 12.489 14.714 1.00 72.56 72 GLN A O 1
ATOM 591 N N . ASP A 1 73 ? -4.422 10.338 14.505 1.00 68.00 73 ASP A N 1
ATOM 592 C CA . ASP A 1 73 ? -3.046 10.605 14.084 1.00 68.00 73 ASP A CA 1
ATOM 593 C C . ASP A 1 73 ? -2.947 10.763 12.559 1.00 68.00 73 ASP A C 1
ATOM 595 O O . ASP A 1 73 ? -2.877 9.788 11.804 1.00 68.00 73 ASP A O 1
ATOM 599 N N . TYR A 1 74 ? -2.936 12.016 12.099 1.00 65.88 74 TYR A N 1
ATOM 600 C CA . TYR A 1 74 ? -2.887 12.399 10.683 1.00 65.88 74 TYR A CA 1
ATOM 601 C C . TYR A 1 74 ? -1.468 12.784 10.232 1.00 65.88 74 TYR A C 1
ATOM 603 O O . TYR A 1 74 ? -1.201 13.939 9.906 1.00 65.88 74 TYR A O 1
ATOM 611 N N . ASN A 1 75 ? -0.533 11.832 10.187 1.00 86.12 75 ASN A N 1
ATOM 612 C CA . ASN A 1 75 ? 0.737 12.050 9.482 1.00 86.12 75 ASN A CA 1
ATOM 613 C C . ASN A 1 75 ? 0.682 11.425 8.081 1.00 86.12 75 ASN A C 1
ATOM 615 O O . ASN A 1 75 ? 0.285 10.267 7.937 1.00 86.12 75 ASN A O 1
ATOM 619 N N . LYS A 1 76 ? 1.139 12.159 7.055 1.00 84.56 76 LYS A N 1
ATOM 620 C CA . LYS A 1 76 ? 1.247 11.667 5.671 1.00 84.56 76 LYS A CA 1
ATOM 621 C C . LYS A 1 76 ? 2.044 10.361 5.599 1.00 84.56 76 LYS A C 1
ATOM 623 O O . LYS A 1 76 ? 1.583 9.406 4.989 1.00 84.56 76 LYS A O 1
ATOM 628 N N . ALA A 1 77 ? 3.189 10.291 6.280 1.00 85.31 77 ALA A N 1
ATOM 629 C CA . ALA A 1 77 ? 4.040 9.099 6.259 1.00 85.31 77 ALA A CA 1
ATOM 630 C C . ALA A 1 77 ? 3.332 7.857 6.837 1.00 85.31 77 ALA A C 1
ATOM 632 O O . ALA A 1 77 ? 3.424 6.760 6.279 1.00 85.31 77 ALA A O 1
ATOM 633 N N . THR A 1 78 ? 2.577 8.031 7.926 1.00 86.12 78 THR A N 1
ATOM 634 C CA . THR A 1 78 ? 1.781 6.960 8.541 1.00 86.12 78 THR A CA 1
ATOM 635 C C . THR A 1 78 ? 0.626 6.547 7.634 1.00 86.12 78 THR A C 1
ATOM 637 O O . THR A 1 78 ? 0.376 5.355 7.468 1.00 86.12 78 THR A O 1
ATOM 640 N N . ALA A 1 79 ? -0.042 7.515 7.002 1.00 86.62 79 ALA A N 1
ATOM 641 C CA . ALA A 1 79 ? -1.129 7.253 6.068 1.00 86.62 79 ALA A CA 1
ATOM 642 C C . ALA A 1 79 ? -0.648 6.482 4.830 1.00 86.62 79 ALA A C 1
ATOM 644 O O . ALA A 1 79 ? -1.271 5.493 4.453 1.00 86.62 79 ALA A O 1
ATOM 645 N N . ASP A 1 80 ? 0.478 6.875 4.237 1.00 87.31 80 ASP A N 1
ATOM 646 C CA . ASP A 1 80 ? 1.044 6.205 3.062 1.00 87.31 80 ASP A CA 1
ATOM 647 C C . ASP A 1 80 ? 1.505 4.778 3.403 1.00 87.31 80 ASP A C 1
ATOM 649 O O . ASP A 1 80 ? 1.202 3.833 2.672 1.00 87.31 80 ASP A O 1
ATOM 653 N N . THR A 1 81 ? 2.132 4.586 4.569 1.00 87.62 81 THR A N 1
ATOM 654 C CA . THR A 1 81 ? 2.533 3.255 5.061 1.00 87.62 81 THR A CA 1
ATOM 655 C C . THR A 1 81 ? 1.322 2.356 5.308 1.00 87.62 81 THR A C 1
ATOM 657 O O . THR A 1 81 ? 1.304 1.195 4.893 1.00 87.62 81 THR A O 1
ATOM 660 N N . ALA A 1 82 ? 0.284 2.888 5.955 1.00 88.19 82 ALA A N 1
ATOM 661 C CA . ALA A 1 82 ? -0.955 2.168 6.206 1.00 88.19 82 ALA A CA 1
ATOM 662 C C . ALA A 1 82 ? -1.680 1.813 4.898 1.00 88.19 82 ALA A C 1
ATOM 664 O O . ALA A 1 82 ? -2.139 0.680 4.751 1.00 88.19 82 ALA A O 1
ATOM 665 N N . ARG A 1 83 ? -1.726 2.729 3.921 1.00 88.19 83 ARG A N 1
ATOM 666 C CA . ARG A 1 83 ? -2.292 2.466 2.589 1.00 88.19 83 ARG A CA 1
ATOM 667 C C . ARG A 1 83 ? -1.546 1.353 1.861 1.00 88.19 83 ARG A C 1
ATOM 669 O O . ARG A 1 83 ? -2.183 0.409 1.405 1.00 88.19 83 ARG A O 1
ATOM 676 N N . LYS A 1 84 ? -0.212 1.427 1.815 1.00 89.50 84 LYS A N 1
ATOM 677 C CA . LYS A 1 84 ? 0.637 0.411 1.179 1.00 89.50 84 LYS A CA 1
ATOM 678 C C . LYS A 1 84 ? 0.460 -0.963 1.827 1.00 89.50 84 LYS A C 1
ATOM 680 O O . LYS A 1 84 ? 0.207 -1.942 1.136 1.00 89.50 84 LYS A O 1
ATOM 685 N N . THR A 1 85 ? 0.509 -1.019 3.158 1.00 89.50 85 THR A N 1
ATOM 686 C CA . THR A 1 85 ? 0.355 -2.273 3.915 1.00 89.50 85 THR A CA 1
ATOM 687 C C . THR A 1 85 ? -1.014 -2.905 3.671 1.00 89.50 85 THR A C 1
ATOM 689 O O . THR A 1 85 ? -1.124 -4.113 3.487 1.00 89.50 85 THR A O 1
ATOM 692 N N . THR A 1 86 ? -2.069 -2.088 3.643 1.00 90.50 86 THR A N 1
ATOM 693 C CA . THR A 1 86 ? -3.438 -2.569 3.411 1.00 90.50 86 THR A CA 1
ATOM 694 C C . THR A 1 86 ? -3.627 -3.067 1.986 1.00 90.50 86 THR A C 1
ATOM 696 O O . THR A 1 86 ? -4.273 -4.094 1.783 1.00 90.50 86 THR A O 1
ATOM 699 N N . GLU A 1 87 ? -3.045 -2.383 0.997 1.00 91.12 87 GLU A N 1
ATOM 700 C CA . GLU A 1 87 ? -3.063 -2.883 -0.375 1.00 91.12 87 GLU A CA 1
ATOM 701 C C . GLU A 1 87 ? -2.401 -4.258 -0.463 1.00 91.12 87 GLU A C 1
ATOM 703 O O . GLU A 1 87 ? -3.025 -5.196 -0.952 1.00 91.12 87 GLU A O 1
ATOM 708 N N . GLU A 1 88 ? -1.176 -4.393 0.042 1.00 90.81 88 GLU A N 1
ATOM 709 C CA . GLU A 1 88 ? -0.392 -5.627 -0.075 1.00 90.81 88 GLU A CA 1
ATOM 710 C C . GLU A 1 88 ? -1.039 -6.802 0.680 1.00 90.81 88 GLU A C 1
ATOM 712 O O . GLU A 1 88 ? -1.058 -7.928 0.185 1.00 90.81 88 GLU A O 1
ATOM 717 N N . GLN A 1 89 ? -1.593 -6.556 1.871 1.00 90.56 89 GLN A N 1
ATOM 718 C CA . GLN A 1 89 ? -2.090 -7.618 2.755 1.00 90.56 89 GLN A CA 1
ATOM 719 C C . GLN A 1 89 ? -3.572 -7.956 2.569 1.00 90.56 89 GLN A C 1
ATOM 721 O O . GLN A 1 89 ? -3.988 -9.070 2.895 1.00 90.56 89 GLN A O 1
ATOM 726 N N . VAL A 1 90 ? -4.385 -7.008 2.096 1.00 91.81 90 VAL A N 1
ATOM 727 C CA . VAL A 1 90 ? -5.848 -7.159 2.033 1.00 91.81 90 VAL A CA 1
ATOM 728 C C . VAL A 1 90 ? -6.346 -7.024 0.603 1.00 91.81 90 VAL A C 1
ATOM 730 O O . VAL A 1 90 ? -6.944 -7.955 0.072 1.00 91.81 90 VAL A O 1
ATOM 733 N N . PHE A 1 91 ? -6.093 -5.895 -0.058 1.00 92.12 91 PHE A N 1
ATOM 734 C CA . PHE A 1 91 ? -6.731 -5.638 -1.351 1.00 92.12 91 PHE A CA 1
ATOM 735 C C . PHE A 1 91 ? -6.138 -6.456 -2.494 1.00 92.12 91 PHE A C 1
ATOM 737 O O . PHE A 1 91 ? -6.891 -6.947 -3.327 1.00 92.12 91 PH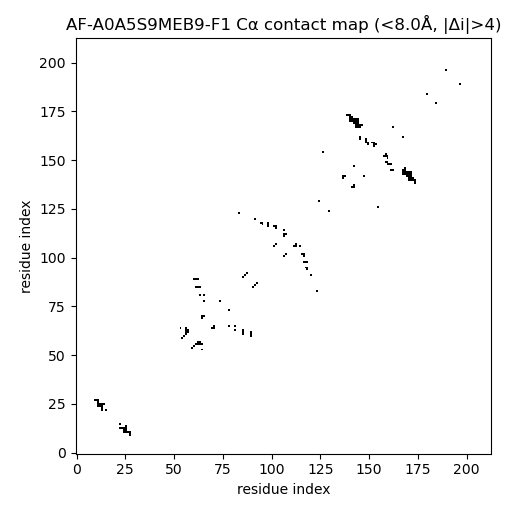E A O 1
ATOM 744 N N . GLN A 1 92 ? -4.823 -6.655 -2.541 1.00 92.88 92 GLN A N 1
ATOM 745 C CA . GLN A 1 92 ? -4.174 -7.478 -3.557 1.00 92.88 92 GLN A CA 1
ATOM 746 C C . GLN A 1 92 ? -4.670 -8.938 -3.548 1.00 92.88 92 GLN A C 1
ATOM 748 O O . GLN A 1 92 ? -5.088 -9.411 -4.611 1.00 92.88 92 GLN A O 1
ATOM 753 N N . PRO A 1 93 ? -4.697 -9.661 -2.407 1.00 92.75 93 PRO A N 1
ATOM 754 C CA . PRO A 1 93 ? -5.222 -11.025 -2.387 1.00 92.75 93 PRO A CA 1
ATOM 755 C C . PRO A 1 93 ? -6.723 -11.085 -2.695 1.00 92.75 93 PRO A C 1
ATOM 757 O O . PRO A 1 93 ? -7.138 -11.917 -3.503 1.00 92.75 93 PRO A O 1
ATOM 760 N N . GLU A 1 94 ? -7.538 -10.179 -2.146 1.00 92.38 94 GLU A N 1
ATOM 761 C CA . GLU A 1 94 ? -8.974 -10.108 -2.463 1.00 92.38 94 GLU A CA 1
ATOM 762 C C . GLU A 1 94 ? -9.210 -9.865 -3.961 1.00 92.38 94 GLU A C 1
ATOM 764 O O . GLU A 1 94 ? -10.025 -10.531 -4.604 1.00 92.38 94 GLU A O 1
ATOM 769 N N . ARG A 1 95 ? -8.423 -8.972 -4.569 1.00 93.94 95 ARG A N 1
ATOM 770 C CA . ARG A 1 95 ? -8.463 -8.679 -6.004 1.00 93.94 95 ARG A CA 1
ATOM 771 C C . ARG A 1 95 ? -8.107 -9.902 -6.842 1.00 93.94 95 ARG A C 1
ATOM 773 O O . ARG A 1 95 ? -8.756 -10.131 -7.863 1.00 93.94 95 ARG A O 1
ATOM 780 N N . MET A 1 96 ? -7.126 -10.704 -6.426 1.00 93.00 96 MET A N 1
ATOM 781 C CA . MET A 1 96 ? -6.785 -11.965 -7.095 1.00 93.00 96 MET A CA 1
ATOM 782 C C . MET A 1 96 ? -7.921 -12.986 -6.997 1.00 93.00 96 MET A C 1
ATOM 784 O O . MET A 1 96 ? -8.226 -13.640 -7.992 1.00 93.00 96 MET A O 1
ATOM 788 N N . ILE A 1 97 ? -8.587 -13.089 -5.844 1.00 93.25 97 ILE A N 1
ATOM 789 C CA . ILE A 1 97 ? -9.739 -13.982 -5.653 1.00 93.25 97 ILE A CA 1
ATOM 790 C C . ILE A 1 97 ? -10.899 -13.563 -6.561 1.00 93.25 97 ILE A C 1
ATOM 792 O O . ILE A 1 97 ? -11.472 -14.403 -7.258 1.00 93.25 97 ILE A O 1
ATOM 796 N N . ILE A 1 98 ? -11.230 -12.270 -6.592 1.00 93.06 98 ILE A N 1
ATOM 797 C CA . ILE A 1 98 ? -12.279 -11.724 -7.464 1.00 93.06 98 ILE A CA 1
ATOM 798 C C . ILE A 1 98 ? -11.924 -11.977 -8.927 1.00 93.06 98 ILE A C 1
ATOM 800 O O . ILE A 1 98 ? -12.728 -12.526 -9.671 1.00 93.06 98 ILE A O 1
ATOM 804 N N . THR A 1 99 ? -10.699 -11.642 -9.325 1.00 93.69 99 THR A N 1
ATOM 805 C CA . THR A 1 99 ? -10.202 -11.852 -10.688 1.00 93.69 99 THR A CA 1
ATOM 806 C C . THR A 1 99 ? -10.249 -13.329 -11.084 1.00 93.69 99 THR A C 1
ATOM 808 O O . THR A 1 99 ? -10.647 -13.655 -12.197 1.00 93.69 99 THR A O 1
ATOM 811 N N . GLY A 1 100 ? -9.902 -14.237 -10.170 1.00 91.94 100 GLY A N 1
ATOM 812 C CA . GLY A 1 100 ? -10.023 -15.678 -10.373 1.00 91.94 100 GLY A CA 1
ATOM 813 C C . GLY A 1 100 ? -11.469 -16.101 -10.623 1.00 91.94 100 GLY A C 1
ATOM 814 O O . GLY A 1 100 ? -11.737 -16.789 -11.601 1.00 91.94 100 GLY A O 1
ATOM 815 N N . LYS A 1 101 ? -12.417 -15.623 -9.805 1.00 92.00 101 LYS A N 1
ATOM 816 C CA . LYS A 1 101 ? -13.853 -15.878 -10.013 1.00 92.00 101 LYS A CA 1
ATOM 817 C C . LYS A 1 101 ? -14.339 -15.335 -11.356 1.00 92.00 101 LYS A C 1
ATOM 819 O O . LYS A 1 101 ? -15.056 -16.037 -12.057 1.00 92.00 101 LYS A O 1
ATOM 824 N N . LEU A 1 102 ? -13.930 -14.122 -11.730 1.00 89.50 102 LEU A N 1
ATOM 825 C CA . LEU A 1 102 ? -14.292 -13.523 -13.016 1.00 89.50 102 LEU A CA 1
ATOM 826 C C . LEU A 1 102 ? -13.745 -14.344 -14.187 1.00 89.50 102 LEU A C 1
ATOM 828 O O . LEU A 1 102 ? -14.481 -14.638 -15.119 1.00 89.50 102 LEU A O 1
ATOM 832 N N . ASN A 1 103 ? -12.481 -14.758 -14.119 1.00 90.50 103 ASN A N 1
ATOM 833 C CA . ASN A 1 103 ? -11.862 -15.566 -15.163 1.00 90.50 103 ASN A CA 1
ATOM 834 C C . ASN A 1 103 ? -12.530 -16.938 -15.299 1.00 90.50 103 ASN A C 1
ATOM 836 O O . ASN A 1 103 ? -12.765 -17.378 -16.414 1.00 90.50 103 ASN A O 1
ATOM 840 N N . THR A 1 104 ? -12.880 -17.592 -14.191 1.00 87.44 104 THR A N 1
ATOM 841 C CA . THR A 1 104 ? -13.537 -18.907 -14.224 1.00 87.44 104 THR A CA 1
ATOM 842 C C . THR A 1 104 ? -14.992 -18.837 -14.688 1.00 87.44 104 THR A C 1
ATOM 844 O O . THR A 1 104 ? -15.469 -19.795 -15.280 1.00 87.44 104 THR A O 1
ATOM 847 N N . LEU A 1 105 ? -15.706 -17.741 -14.413 1.00 87.62 105 LEU A N 1
ATOM 848 C CA . LEU A 1 105 ? -17.119 -17.605 -14.782 1.00 87.62 105 LEU A CA 1
ATOM 849 C C . LEU A 1 105 ? -17.306 -17.021 -16.187 1.00 87.62 105 LEU A C 1
ATOM 851 O O . LEU A 1 105 ? -18.090 -17.549 -16.958 1.00 87.62 105 LEU A O 1
ATOM 855 N N . PHE A 1 106 ? -16.594 -15.947 -16.537 1.00 87.25 106 PHE A N 1
ATOM 856 C CA . PHE A 1 106 ? -16.842 -15.225 -17.788 1.00 87.25 106 PHE A CA 1
ATOM 857 C C . PHE A 1 106 ? -16.070 -15.780 -18.986 1.00 87.25 106 PHE A C 1
ATOM 859 O O . PHE A 1 106 ? -16.613 -15.816 -20.084 1.00 87.25 106 PHE A O 1
ATOM 866 N N . LEU A 1 107 ? -14.802 -16.178 -18.819 1.00 85.88 107 LEU A N 1
ATOM 867 C CA . LEU A 1 107 ? -13.975 -16.575 -19.969 1.00 85.88 107 LEU A CA 1
ATOM 868 C C . LEU A 1 107 ? -14.465 -17.852 -20.670 1.00 85.88 107 LEU A C 1
ATOM 870 O O . LEU A 1 107 ? -14.435 -17.855 -21.902 1.00 85.88 107 LEU A O 1
ATOM 874 N N . PRO A 1 108 ? -14.936 -18.899 -19.955 1.00 86.12 108 PRO A N 1
ATOM 875 C CA . PRO A 1 108 ? -15.488 -20.084 -20.606 1.00 86.12 108 PRO A CA 1
ATOM 876 C C . PRO A 1 108 ? -16.771 -19.779 -21.377 1.00 86.12 108 PRO A C 1
ATOM 878 O O . PRO A 1 108 ? -16.920 -20.239 -22.502 1.00 86.12 108 PRO A O 1
ATOM 881 N N . ASP A 1 109 ? -17.655 -18.950 -20.815 1.00 86.69 109 ASP A N 1
ATOM 882 C CA . ASP A 1 109 ? -18.925 -18.574 -21.451 1.00 86.69 109 ASP A CA 1
ATOM 883 C C . ASP A 1 109 ? -18.726 -17.712 -22.714 1.00 86.69 109 ASP A C 1
ATOM 885 O O . ASP A 1 109 ? -19.597 -17.659 -23.580 1.00 86.69 109 ASP A O 1
ATOM 889 N N . LEU A 1 110 ? -17.580 -17.030 -22.826 1.00 86.69 110 LEU A N 1
ATOM 890 C CA . LEU A 1 110 ? -17.199 -16.181 -23.962 1.00 86.69 110 LEU A CA 1
ATOM 891 C C . LEU A 1 110 ? -16.286 -16.891 -24.984 1.00 86.69 110 LEU A C 1
ATOM 893 O O . LEU A 1 110 ? -15.824 -16.236 -25.917 1.00 86.69 110 LEU A O 1
ATOM 897 N N . ASP A 1 111 ? -15.992 -18.188 -24.812 1.00 87.56 111 ASP A N 1
ATOM 898 C CA . ASP A 1 111 ? -15.055 -18.964 -25.647 1.00 87.56 111 ASP A CA 1
ATOM 899 C C . ASP A 1 111 ? -13.638 -18.339 -25.759 1.00 87.56 111 ASP A C 1
ATOM 901 O O . ASP A 1 111 ? -12.936 -18.468 -26.769 1.00 87.56 111 ASP A O 1
ATOM 905 N N . LEU A 1 112 ? -13.172 -17.659 -24.704 1.00 87.25 112 LEU A N 1
ATOM 906 C CA . LEU A 1 112 ? -11.856 -17.008 -24.660 1.00 87.25 112 LEU A CA 1
ATOM 907 C C . LEU A 1 112 ? -10.821 -17.876 -23.930 1.00 87.25 112 LEU A C 1
ATOM 909 O O . LEU A 1 112 ? -10.740 -17.882 -22.706 1.00 87.25 112 LEU A O 1
ATOM 913 N N . TRP A 1 113 ? -9.957 -18.555 -24.688 1.00 77.31 113 TRP A N 1
ATOM 914 C CA . TRP A 1 113 ? -9.018 -19.552 -24.142 1.00 77.31 113 TRP A CA 1
ATOM 915 C C . TRP A 1 113 ? -7.615 -19.017 -23.792 1.00 77.31 113 TRP A C 1
ATOM 917 O O . TRP A 1 113 ? -6.880 -19.660 -23.048 1.00 77.31 113 TRP A O 1
ATOM 927 N N . HIS A 1 114 ? -7.234 -17.833 -24.289 1.00 83.56 114 HIS A N 1
ATOM 928 C CA . HIS A 1 114 ? -5.875 -17.271 -24.137 1.00 83.56 114 HIS A CA 1
ATOM 929 C C . HIS A 1 114 ? -5.849 -15.877 -23.494 1.00 83.56 114 HIS A C 1
ATOM 931 O O . HIS A 1 114 ? -4.850 -15.165 -23.575 1.00 83.56 114 HIS A O 1
ATOM 937 N N . VAL A 1 115 ? -6.952 -15.470 -22.866 1.00 85.50 115 VAL A N 1
ATOM 938 C CA . VAL A 1 115 ? -7.090 -14.152 -22.240 1.00 85.50 115 VAL A CA 1
ATOM 939 C C . VAL A 1 115 ? -7.174 -14.329 -20.731 1.00 85.50 115 VAL A C 1
ATOM 941 O O . VAL A 1 115 ? -7.816 -15.250 -20.241 1.00 85.50 115 VAL A O 1
ATOM 944 N N . ARG A 1 116 ? -6.522 -13.441 -19.981 1.00 86.12 116 ARG A N 1
ATOM 945 C CA . ARG A 1 116 ? -6.669 -13.346 -18.528 1.00 86.12 116 ARG A CA 1
ATOM 946 C C . ARG A 1 116 ? -7.131 -11.942 -18.195 1.00 86.12 116 ARG A C 1
ATOM 948 O O . ARG A 1 116 ? -6.422 -10.981 -18.485 1.00 86.12 116 ARG A O 1
ATOM 955 N N . LEU A 1 117 ? -8.280 -11.823 -17.545 1.00 88.75 117 LEU A N 1
ATOM 956 C CA . LEU A 1 117 ? -8.677 -10.561 -16.940 1.00 88.75 117 LEU A CA 1
ATOM 957 C C . LEU A 1 117 ? -7.800 -10.340 -15.713 1.00 88.75 117 LEU A C 1
ATOM 959 O O . LEU A 1 117 ? -7.556 -11.274 -14.947 1.00 88.75 117 LEU A O 1
ATOM 963 N N . ILE A 1 118 ? -7.303 -9.118 -15.550 1.00 89.50 118 ILE A N 1
ATOM 964 C CA . ILE A 1 118 ? -6.546 -8.683 -14.380 1.00 89.50 118 ILE A CA 1
ATOM 965 C C . ILE A 1 118 ? -7.109 -7.331 -13.971 1.00 89.50 118 ILE A C 1
ATOM 967 O O . ILE A 1 118 ? -7.207 -6.413 -14.783 1.00 89.50 118 ILE A O 1
ATOM 971 N N . LEU A 1 119 ? -7.487 -7.212 -12.703 1.00 90.44 119 LEU A N 1
ATOM 972 C CA . LEU A 1 119 ? -7.814 -5.922 -12.120 1.00 90.44 119 LEU A CA 1
ATOM 973 C C . LEU A 1 119 ? -6.506 -5.241 -11.715 1.00 90.44 119 LEU A C 1
ATOM 975 O O . LEU A 1 119 ? -5.752 -5.776 -10.902 1.00 90.44 119 LEU A O 1
ATOM 979 N N . ASN A 1 120 ? -6.241 -4.062 -12.269 1.00 89.12 120 ASN A N 1
ATOM 980 C CA . ASN A 1 120 ? -5.065 -3.282 -11.901 1.00 89.12 120 ASN A CA 1
ATOM 981 C C . ASN A 1 120 ? -5.278 -2.608 -10.538 1.00 89.12 120 ASN A C 1
ATOM 983 O O . ASN A 1 120 ? -6.376 -2.141 -10.220 1.00 89.12 120 ASN A O 1
ATOM 987 N N . GLY A 1 121 ? -4.227 -2.604 -9.720 1.00 86.38 121 GLY A N 1
ATOM 988 C CA . GLY A 1 121 ? -4.191 -1.893 -8.446 1.00 86.38 121 GLY A CA 1
ATOM 989 C C . GLY A 1 121 ? -3.677 -0.457 -8.600 1.00 86.38 121 GLY A C 1
ATOM 990 O O . GLY A 1 121 ? -3.126 -0.108 -9.648 1.00 86.38 121 GLY A O 1
ATOM 991 N N . PRO A 1 122 ? -3.850 0.381 -7.568 1.00 84.06 122 PRO A N 1
ATOM 992 C CA . PRO A 1 122 ? -3.225 1.697 -7.514 1.00 84.06 122 PRO A CA 1
ATOM 993 C C . PRO A 1 122 ? -1.693 1.590 -7.424 1.00 84.06 122 PRO A C 1
ATOM 995 O O . PRO A 1 122 ? -1.164 0.691 -6.772 1.00 84.06 122 PRO A O 1
ATOM 998 N N . ASP A 1 123 ? -0.981 2.524 -8.062 1.00 80.94 123 ASP A N 1
ATOM 999 C CA . ASP A 1 123 ? 0.475 2.646 -7.934 1.00 80.94 123 ASP A CA 1
ATOM 1000 C C . ASP A 1 123 ? 0.819 3.526 -6.720 1.00 80.94 123 ASP A C 1
ATOM 1002 O O . ASP A 1 123 ? 0.380 4.673 -6.628 1.00 80.94 123 ASP A O 1
ATOM 1006 N N . PHE A 1 124 ? 1.578 2.973 -5.770 1.00 74.38 124 PHE A N 1
ATOM 1007 C CA . PHE A 1 124 ? 2.007 3.648 -4.536 1.00 74.38 124 PHE A CA 1
ATOM 1008 C C . PHE A 1 124 ? 3.461 4.128 -4.583 1.00 74.38 124 PHE A C 1
ATOM 1010 O O . PHE A 1 124 ? 4.011 4.524 -3.556 1.00 74.38 124 PHE A O 1
ATOM 1017 N N . ARG A 1 125 ? 4.126 4.046 -5.738 1.00 80.25 125 ARG A N 1
ATOM 1018 C CA . ARG A 1 125 ? 5.531 4.444 -5.865 1.00 80.25 125 ARG A CA 1
ATOM 1019 C C . ARG A 1 125 ? 5.676 5.964 -5.808 1.00 80.25 125 ARG A C 1
ATOM 1021 O O . ARG A 1 125 ? 4.980 6.687 -6.517 1.00 80.25 125 ARG A O 1
ATOM 1028 N N . ASP A 1 126 ? 6.617 6.445 -4.998 1.00 81.69 126 ASP A N 1
ATOM 1029 C CA . ASP A 1 126 ? 6.946 7.870 -4.942 1.00 81.69 126 ASP A CA 1
ATOM 1030 C C . ASP A 1 126 ? 7.814 8.256 -6.160 1.00 81.69 126 ASP A C 1
ATOM 1032 O O . ASP A 1 126 ? 8.895 7.680 -6.348 1.00 81.69 126 ASP A O 1
ATOM 1036 N N . PRO A 1 127 ? 7.401 9.236 -6.990 1.00 78.88 127 PRO A N 1
ATOM 1037 C CA . PRO A 1 127 ? 8.215 9.719 -8.107 1.00 78.88 127 PRO A CA 1
ATOM 1038 C C . PRO A 1 127 ? 9.601 10.217 -7.674 1.00 78.88 127 PRO A C 1
ATOM 1040 O O . PRO A 1 127 ? 10.556 10.125 -8.449 1.00 78.88 127 PRO A O 1
ATOM 1043 N N . LEU A 1 128 ? 9.748 10.713 -6.441 1.00 84.88 128 LEU A N 1
ATOM 1044 C CA . LEU A 1 128 ? 11.032 11.182 -5.931 1.00 84.88 128 LEU A CA 1
ATOM 1045 C C . LEU A 1 128 ? 12.013 10.028 -5.688 1.00 84.88 128 LEU A C 1
ATOM 1047 O O . LEU A 1 128 ? 13.204 10.159 -5.975 1.00 84.88 128 LEU A O 1
ATOM 1051 N N . GLU A 1 129 ? 11.536 8.897 -5.168 1.00 84.56 129 GLU A N 1
ATOM 1052 C CA . GLU A 1 129 ? 12.364 7.701 -4.976 1.00 84.56 129 GLU A CA 1
ATOM 1053 C C . GLU A 1 129 ? 12.811 7.125 -6.318 1.00 84.56 129 GLU A C 1
ATOM 1055 O O . GLU A 1 129 ? 13.984 6.795 -6.494 1.00 84.56 129 GLU A O 1
ATOM 1060 N N . ILE A 1 130 ? 11.904 7.103 -7.296 1.00 83.75 130 ILE A N 1
ATOM 1061 C CA . ILE A 1 130 ? 12.208 6.679 -8.661 1.00 83.75 130 ILE A CA 1
ATOM 1062 C C . ILE A 1 130 ? 13.307 7.557 -9.272 1.00 83.75 130 ILE A C 1
ATOM 1064 O O . ILE A 1 130 ? 14.287 7.029 -9.793 1.00 83.75 130 ILE A O 1
ATOM 1068 N N . ALA A 1 131 ? 13.198 8.885 -9.173 1.00 84.19 131 ALA A N 1
ATOM 1069 C CA . ALA A 1 131 ? 14.204 9.800 -9.714 1.00 84.19 131 ALA A CA 1
ATOM 1070 C C . ALA A 1 131 ? 15.594 9.587 -9.081 1.00 84.19 131 ALA A C 1
ATOM 1072 O O . ALA A 1 131 ? 16.612 9.614 -9.781 1.00 84.19 131 ALA A O 1
ATOM 1073 N N . LYS A 1 132 ? 15.649 9.319 -7.768 1.00 88.81 132 LYS A N 1
ATOM 1074 C CA . LYS A 1 132 ? 16.900 9.015 -7.050 1.00 88.81 132 LYS A CA 1
ATOM 1075 C C . LYS A 1 132 ? 17.552 7.731 -7.551 1.00 88.81 132 LYS A C 1
ATOM 1077 O O . LYS A 1 132 ? 18.760 7.719 -7.760 1.00 88.81 132 LYS A O 1
ATOM 1082 N N . VAL A 1 133 ? 16.762 6.677 -7.750 1.00 86.12 133 VAL A N 1
ATOM 1083 C CA . VAL A 1 133 ? 17.246 5.392 -8.275 1.00 86.12 133 VAL A CA 1
ATOM 1084 C C . VAL A 1 133 ? 17.678 5.529 -9.732 1.00 86.12 133 VAL A C 1
ATOM 1086 O O . VAL A 1 133 ? 18.685 4.959 -10.127 1.00 86.12 133 VAL A O 1
ATOM 1089 N N . LEU A 1 134 ? 16.960 6.321 -10.525 1.00 83.69 134 LEU A N 1
ATOM 1090 C CA . LEU A 1 134 ? 17.193 6.455 -11.958 1.00 83.69 134 LEU A CA 1
ATOM 1091 C C . LEU A 1 134 ? 18.418 7.317 -12.302 1.00 83.69 134 LEU A C 1
ATOM 1093 O O . LEU A 1 134 ? 19.106 7.044 -13.281 1.00 83.69 134 LEU A O 1
ATOM 1097 N N . THR A 1 135 ? 18.734 8.320 -11.479 1.00 86.12 135 THR A N 1
ATOM 1098 C CA . THR A 1 135 ? 19.895 9.211 -11.665 1.00 86.12 135 THR A CA 1
ATOM 1099 C C . THR A 1 135 ? 21.221 8.461 -11.905 1.00 86.12 135 THR A C 1
ATOM 1101 O O . THR A 1 135 ? 21.874 8.755 -12.909 1.00 86.12 135 THR A O 1
ATOM 1104 N N . PRO A 1 136 ? 21.647 7.490 -11.069 1.00 87.06 136 PRO A N 1
ATOM 1105 C CA . PRO A 1 136 ? 22.879 6.738 -11.314 1.00 87.06 136 PRO A CA 1
ATOM 1106 C C . PRO A 1 136 ? 22.807 5.860 -12.571 1.00 87.06 136 PRO A C 1
ATOM 1108 O O . PRO A 1 136 ? 23.812 5.730 -13.264 1.00 87.06 136 PRO A O 1
ATOM 1111 N N . PHE A 1 137 ? 21.641 5.304 -12.917 1.00 82.62 137 PHE A N 1
ATOM 1112 C CA . PHE A 1 137 ? 21.487 4.501 -14.138 1.00 82.62 137 PHE A CA 1
ATOM 1113 C C . PHE A 1 137 ? 21.581 5.346 -15.413 1.00 82.62 137 PHE A C 1
ATOM 1115 O O . PHE A 1 137 ? 22.204 4.921 -16.386 1.00 82.62 137 PHE A O 1
ATOM 1122 N N . ILE A 1 138 ? 21.026 6.562 -15.392 1.00 84.31 138 ILE A N 1
ATOM 1123 C CA . ILE A 1 138 ? 21.191 7.538 -16.477 1.00 84.31 138 ILE A CA 1
ATOM 1124 C C . ILE A 1 138 ? 22.664 7.948 -16.592 1.00 84.31 138 ILE A C 1
ATOM 1126 O O . ILE A 1 138 ? 23.203 7.990 -17.692 1.00 84.31 138 ILE A O 1
ATOM 1130 N N . GLN A 1 139 ? 23.341 8.215 -15.468 1.00 83.25 139 GLN A N 1
ATOM 1131 C CA . GLN A 1 139 ? 24.765 8.579 -15.466 1.00 83.25 139 GLN A CA 1
ATOM 1132 C C . GLN A 1 139 ? 25.671 7.455 -15.981 1.00 83.25 139 GLN A C 1
ATOM 1134 O O . GLN A 1 139 ? 26.674 7.736 -16.632 1.00 83.25 139 GLN A O 1
ATOM 1139 N N . ALA A 1 140 ? 25.311 6.200 -15.710 1.00 81.81 140 ALA A N 1
ATOM 1140 C CA . ALA A 1 140 ? 26.001 5.025 -16.229 1.00 81.81 140 ALA A CA 1
ATOM 1141 C C . ALA A 1 140 ? 25.709 4.754 -17.718 1.00 81.81 140 ALA A C 1
ATOM 1143 O O . ALA A 1 140 ? 26.320 3.855 -18.290 1.00 81.81 140 ALA A O 1
ATOM 1144 N N . GLY A 1 141 ? 24.783 5.495 -18.341 1.00 77.12 141 GLY A N 1
ATOM 1145 C CA . GLY A 1 141 ? 24.371 5.267 -19.726 1.00 77.12 141 GLY A CA 1
ATOM 1146 C C . GLY A 1 141 ? 23.707 3.904 -19.924 1.00 77.12 141 GLY A C 1
ATOM 1147 O O . GLY A 1 141 ? 23.880 3.300 -20.971 1.00 77.12 141 GLY A O 1
ATOM 1148 N N . ALA A 1 142 ? 23.000 3.389 -18.911 1.00 78.69 142 ALA A N 1
ATOM 1149 C CA . ALA A 1 142 ? 22.381 2.059 -18.939 1.00 78.69 142 ALA A CA 1
ATOM 1150 C C . ALA A 1 142 ? 20.897 2.075 -19.352 1.00 78.69 142 ALA A C 1
ATOM 1152 O O . ALA A 1 142 ? 20.287 1.017 -19.472 1.00 78.69 142 ALA A O 1
ATOM 1153 N N . VAL A 1 143 ? 20.304 3.260 -19.535 1.00 81.00 143 VAL A N 1
ATOM 1154 C CA . VAL A 1 143 ? 18.863 3.435 -19.782 1.00 81.00 143 VAL A CA 1
ATOM 1155 C C . VAL A 1 143 ? 18.643 4.078 -21.145 1.00 81.00 143 VAL A C 1
ATOM 1157 O O . VAL A 1 143 ? 19.309 5.065 -21.472 1.00 81.00 143 VAL A O 1
ATOM 1160 N N . SER A 1 144 ? 17.710 3.536 -21.932 1.00 84.00 144 SER A N 1
ATOM 1161 C CA . SER A 1 144 ? 17.321 4.146 -23.202 1.00 84.00 144 SER A CA 1
ATOM 1162 C C . SER A 1 144 ? 16.366 5.334 -22.979 1.00 84.00 144 SER A C 1
ATOM 1164 O O . SER A 1 144 ? 15.565 5.330 -22.037 1.00 84.00 144 SER A O 1
ATOM 1166 N N . PRO A 1 145 ? 16.414 6.375 -23.828 1.00 82.38 145 PRO A N 1
ATOM 1167 C CA . PRO A 1 145 ? 15.450 7.474 -23.779 1.00 82.38 145 PRO A CA 1
ATOM 1168 C C . PRO A 1 145 ? 13.984 7.027 -23.893 1.00 82.38 145 PRO A C 1
ATOM 1170 O O . PRO A 1 145 ? 13.121 7.640 -23.263 1.00 82.38 145 PRO A O 1
ATOM 1173 N N . ASN A 1 146 ? 13.703 5.955 -24.641 1.00 83.31 146 ASN A N 1
ATOM 1174 C CA . ASN A 1 146 ? 12.354 5.398 -24.751 1.00 83.31 146 ASN A CA 1
ATOM 1175 C C . ASN A 1 146 ? 11.885 4.744 -23.435 1.00 83.31 146 ASN A C 1
ATOM 1177 O O . ASN A 1 146 ? 10.751 4.980 -23.017 1.00 83.31 146 ASN A O 1
ATOM 1181 N N . ASP A 1 147 ? 12.761 4.049 -22.700 1.00 81.38 147 ASP A N 1
ATOM 1182 C CA . ASP A 1 147 ? 12.413 3.478 -21.383 1.00 81.38 147 ASP A CA 1
ATOM 1183 C C . ASP A 1 147 ? 12.087 4.568 -20.347 1.00 81.38 147 ASP A C 1
ATOM 1185 O O . ASP A 1 147 ? 11.189 4.425 -19.512 1.00 81.38 147 ASP A O 1
ATOM 1189 N N . LEU A 1 148 ? 12.790 5.706 -20.414 1.00 82.81 148 LEU A N 1
ATOM 1190 C CA . LEU A 1 148 ? 12.507 6.869 -19.566 1.00 82.81 148 LEU A CA 1
ATOM 1191 C C . LEU A 1 148 ? 11.132 7.475 -19.852 1.00 82.81 148 LEU A C 1
ATOM 1193 O O . LEU A 1 148 ? 10.544 8.116 -18.979 1.00 82.81 148 LEU A O 1
ATOM 1197 N N . ARG A 1 149 ? 10.624 7.295 -21.070 1.00 82.00 149 ARG A N 1
ATOM 1198 C CA . ARG A 1 149 ? 9.398 7.918 -21.550 1.00 82.00 149 ARG A CA 1
ATOM 1199 C C . ARG A 1 149 ? 8.148 7.187 -21.063 1.00 82.00 149 ARG A C 1
ATOM 1201 O O . ARG A 1 149 ? 7.192 7.870 -20.709 1.00 82.00 149 ARG A O 1
ATOM 1208 N N . ASP A 1 150 ? 8.177 5.860 -20.908 1.00 81.38 150 ASP A N 1
ATOM 1209 C CA . ASP A 1 150 ? 7.123 5.128 -20.173 1.00 81.38 150 ASP A CA 1
ATOM 1210 C C . ASP A 1 150 ? 7.025 5.644 -18.729 1.00 81.38 150 ASP A C 1
ATOM 1212 O O . ASP A 1 150 ? 5.954 6.004 -18.234 1.00 81.38 150 ASP A O 1
ATOM 1216 N N . LEU A 1 151 ? 8.173 5.785 -18.066 1.00 79.62 151 LEU A N 1
ATOM 1217 C CA . LEU A 1 151 ? 8.232 6.261 -16.689 1.00 79.62 151 LEU A CA 1
ATOM 1218 C C . LEU A 1 151 ? 7.775 7.721 -16.551 1.00 79.62 151 LEU A C 1
ATOM 1220 O O . LEU A 1 151 ? 6.990 8.050 -15.659 1.00 79.62 151 LEU A O 1
ATOM 1224 N N . ALA A 1 152 ? 8.211 8.590 -17.464 1.00 79.12 152 ALA A N 1
ATOM 1225 C CA . ALA A 1 152 ? 7.732 9.963 -17.548 1.00 79.12 152 ALA A CA 1
ATOM 1226 C C . ALA A 1 152 ? 6.222 10.000 -17.815 1.00 79.12 152 ALA A C 1
ATOM 1228 O O . ALA A 1 152 ? 5.509 10.787 -17.200 1.00 79.12 152 ALA A O 1
ATOM 1229 N N . GLY A 1 153 ? 5.710 9.114 -18.668 1.00 80.81 153 GLY A N 1
ATOM 1230 C CA . GLY A 1 153 ? 4.290 9.017 -18.978 1.00 80.81 153 GLY A CA 1
ATOM 1231 C C . GLY A 1 153 ? 3.442 8.704 -17.748 1.00 80.81 153 GLY A C 1
ATOM 1232 O O . GLY A 1 153 ? 2.424 9.356 -17.508 1.00 80.81 153 GLY A O 1
ATOM 1233 N N . ARG A 1 154 ? 3.915 7.788 -16.896 1.00 77.81 154 ARG A N 1
ATOM 1234 C CA . ARG A 1 154 ? 3.269 7.465 -15.613 1.00 77.81 154 ARG A CA 1
ATOM 1235 C C . ARG A 1 154 ? 3.213 8.664 -14.670 1.00 77.81 154 ARG A C 1
ATOM 1237 O O . ARG A 1 154 ? 2.174 8.904 -14.065 1.00 77.81 154 ARG A O 1
ATOM 1244 N N . ILE A 1 155 ? 4.291 9.445 -14.583 1.00 81.06 155 ILE A N 1
ATOM 1245 C CA . ILE A 1 155 ? 4.343 10.654 -13.743 1.00 81.06 155 ILE A CA 1
ATOM 1246 C C . ILE A 1 155 ? 3.430 11.754 -14.302 1.00 81.06 155 ILE A C 1
ATOM 1248 O O . ILE A 1 155 ? 2.725 12.420 -13.548 1.00 81.06 155 ILE A O 1
ATOM 1252 N N . LEU A 1 156 ? 3.428 11.947 -15.624 1.00 79.44 156 LEU A N 1
ATOM 1253 C CA . LEU A 1 156 ? 2.620 12.966 -16.299 1.00 79.44 156 LEU A CA 1
ATOM 1254 C C . LEU A 1 156 ? 1.142 12.565 -16.452 1.00 79.44 156 LEU A C 1
ATOM 1256 O O . LEU A 1 156 ? 0.339 13.389 -16.895 1.00 79.44 156 LEU A O 1
ATOM 1260 N N . GLY A 1 157 ? 0.777 11.321 -16.127 1.00 76.00 157 GLY A N 1
ATOM 1261 C CA . GLY A 1 157 ? -0.567 10.784 -16.341 1.00 76.00 157 GLY A CA 1
ATOM 1262 C C . GLY A 1 157 ? -0.951 10.693 -17.821 1.00 76.00 157 GLY A C 1
ATOM 1263 O O . GLY A 1 157 ? -2.128 10.797 -18.160 1.00 76.00 157 GLY A O 1
ATOM 1264 N N . LYS A 1 158 ? 0.034 10.553 -18.716 1.00 80.75 158 LYS A N 1
ATOM 1265 C CA . LYS A 1 158 ? -0.158 10.472 -20.170 1.00 80.75 158 LYS A CA 1
ATOM 1266 C C . LYS A 1 158 ? 0.611 9.287 -20.727 1.00 80.75 158 LYS A C 1
ATOM 1268 O O . LYS A 1 158 ? 1.769 9.088 -20.388 1.00 80.75 158 LYS A O 1
ATOM 1273 N N . THR A 1 159 ? 0.008 8.541 -21.642 1.00 75.00 159 THR A N 1
ATOM 1274 C CA . THR A 1 159 ? 0.741 7.548 -22.430 1.00 75.00 159 THR A CA 1
ATOM 1275 C C . THR A 1 159 ? 1.586 8.291 -23.458 1.00 75.00 159 THR A C 1
ATOM 1277 O O . THR A 1 159 ? 1.053 8.911 -24.379 1.00 75.00 159 THR A O 1
ATOM 1280 N N . LEU A 1 160 ? 2.899 8.302 -23.257 1.00 77.56 160 LEU A N 1
ATOM 1281 C CA . LEU A 1 160 ? 3.842 8.879 -24.203 1.00 77.56 160 LEU A CA 1
ATOM 1282 C C . LEU A 1 160 ? 4.240 7.781 -25.194 1.00 77.56 160 LEU A C 1
ATOM 1284 O O . LEU A 1 160 ? 4.843 6.794 -24.792 1.00 77.56 160 LEU A O 1
ATOM 1288 N N . GLU A 1 161 ? 3.889 7.944 -26.470 1.00 79.00 161 GLU A N 1
ATOM 1289 C CA . GLU A 1 161 ? 4.273 6.996 -27.528 1.00 79.00 161 GLU A CA 1
ATOM 1290 C C . GLU A 1 161 ? 5.790 6.935 -27.687 1.00 79.00 161 GLU A C 1
ATOM 1292 O O . GLU A 1 161 ? 6.446 7.979 -27.644 1.00 79.00 161 GLU A O 1
ATOM 1297 N N . GLU A 1 162 ? 6.337 5.738 -27.873 1.00 80.88 162 GLU A N 1
ATOM 1298 C CA . GLU A 1 162 ? 7.760 5.527 -28.141 1.00 80.88 162 GLU A CA 1
ATOM 1299 C C . GLU A 1 162 ? 8.179 6.231 -29.431 1.00 80.88 162 GLU A C 1
ATOM 1301 O O . GLU A 1 162 ? 7.424 6.296 -30.405 1.00 80.88 162 GLU A O 1
ATOM 1306 N N . TRP A 1 163 ? 9.388 6.786 -29.432 1.00 79.38 163 TRP A N 1
ATOM 1307 C CA . TRP A 1 163 ? 9.941 7.358 -30.647 1.00 79.38 163 TR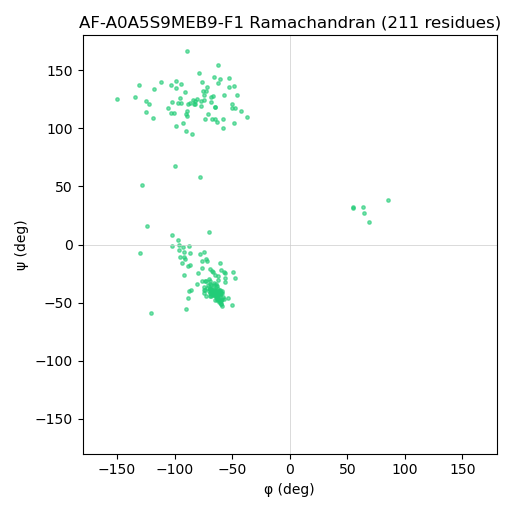P A CA 1
ATOM 1308 C C . TRP A 1 163 ? 10.404 6.238 -31.582 1.00 79.38 163 TRP A C 1
ATOM 1310 O O . TRP A 1 163 ? 11.086 5.326 -31.110 1.00 79.38 163 TRP A O 1
ATOM 1320 N N . PRO A 1 164 ? 10.040 6.285 -32.878 1.00 77.25 164 PRO A N 1
ATOM 1321 C CA . PRO A 1 164 ? 10.301 5.200 -33.821 1.00 77.25 164 PRO A CA 1
ATOM 1322 C C . PRO A 1 164 ? 11.779 5.080 -34.214 1.00 77.25 164 PRO A C 1
ATOM 1324 O O . PRO A 1 164 ? 12.165 4.099 -34.849 1.00 77.25 164 PRO A O 1
ATOM 1327 N N . GLU A 1 165 ? 12.614 6.073 -33.904 1.00 80.75 165 GLU A N 1
ATOM 1328 C CA . GLU A 1 165 ? 14.022 6.047 -34.271 1.00 80.75 165 GLU A CA 1
ATOM 1329 C C . GLU A 1 165 ? 14.829 5.078 -33.383 1.00 80.75 165 GLU A C 1
ATOM 1331 O O . GLU A 1 165 ? 14.834 5.176 -32.154 1.00 80.75 165 GLU A O 1
ATOM 1336 N N . GLU A 1 166 ? 15.598 4.175 -34.011 1.00 75.31 166 GLU A N 1
ATOM 1337 C CA . GLU A 1 166 ? 16.442 3.177 -33.321 1.00 75.31 166 GLU A CA 1
ATOM 1338 C C . GLU A 1 166 ? 17.456 3.780 -32.335 1.00 75.31 166 GLU A C 1
ATOM 1340 O O . GLU A 1 166 ? 17.890 3.107 -31.398 1.00 75.31 166 GLU A O 1
ATOM 1345 N N . GLU A 1 167 ? 17.842 5.041 -32.534 1.00 73.25 167 GLU A N 1
ATOM 1346 C CA . GLU A 1 167 ? 18.760 5.773 -31.658 1.00 73.25 167 GLU A CA 1
ATOM 1347 C C . GLU A 1 167 ? 18.199 5.930 -30.235 1.00 73.25 167 GLU A C 1
ATOM 1349 O O . GLU A 1 167 ? 18.958 5.893 -29.269 1.00 73.25 167 GLU A O 1
ATOM 1354 N N . TYR A 1 168 ? 16.874 6.013 -30.085 1.00 72.69 168 TYR A N 1
ATOM 1355 C CA . TYR A 1 168 ? 16.211 6.171 -28.787 1.00 72.69 168 TYR A CA 1
ATOM 1356 C C . TYR A 1 168 ? 15.920 4.848 -28.069 1.00 72.69 168 TYR A C 1
ATOM 1358 O O . TYR A 1 168 ? 15.544 4.864 -26.895 1.00 72.69 168 TYR A O 1
ATOM 1366 N N . HIS A 1 169 ? 16.142 3.714 -28.740 1.00 76.62 169 HIS A N 1
ATOM 1367 C CA . HIS A 1 169 ? 16.053 2.371 -28.157 1.00 76.62 169 HIS A CA 1
ATOM 1368 C C . HIS A 1 169 ? 17.385 1.874 -27.589 1.00 76.62 169 HIS A C 1
ATOM 1370 O O . HIS A 1 169 ? 17.423 0.874 -26.871 1.00 76.62 169 HIS A O 1
ATOM 1376 N N . ARG A 1 170 ? 18.493 2.551 -27.901 1.00 75.69 170 ARG A N 1
ATOM 1377 C CA . ARG A 1 170 ? 19.811 2.201 -27.375 1.00 75.69 170 ARG A CA 1
ATOM 1378 C C . ARG A 1 170 ? 20.135 3.117 -26.196 1.00 75.69 170 ARG A C 1
ATOM 1380 O O . ARG A 1 170 ? 19.807 4.304 -26.239 1.00 75.69 170 ARG A O 1
ATOM 1387 N N . PRO A 1 171 ? 20.764 2.599 -25.129 1.00 75.50 171 PRO A N 1
ATOM 1388 C CA . PRO A 1 171 ? 21.296 3.462 -24.094 1.00 75.50 171 PRO A CA 1
ATOM 1389 C C . PRO A 1 171 ? 22.274 4.450 -24.727 1.00 75.50 171 PRO A C 1
ATOM 1391 O O . PRO A 1 171 ? 23.156 4.054 -25.493 1.00 75.50 171 PRO A O 1
ATOM 1394 N N . ILE A 1 172 ? 22.089 5.740 -24.445 1.00 74.75 172 ILE A N 1
ATOM 1395 C CA . ILE A 1 172 ? 23.044 6.751 -24.888 1.00 74.75 172 ILE A CA 1
ATOM 1396 C C . ILE A 1 172 ? 24.330 6.438 -24.135 1.00 74.75 172 ILE A C 1
ATOM 1398 O O . ILE A 1 172 ? 24.389 6.635 -22.919 1.00 74.75 172 ILE A O 1
ATOM 1402 N N . GLU A 1 173 ? 25.340 5.923 -24.843 1.00 65.12 173 GLU A N 1
ATOM 1403 C CA . GLU A 1 173 ? 26.679 5.787 -24.284 1.00 65.12 173 GLU A CA 1
ATOM 1404 C C . GLU A 1 173 ? 27.028 7.140 -23.680 1.00 65.12 173 GLU A C 1
ATOM 1406 O O . GLU A 1 173 ? 27.024 8.164 -24.375 1.00 65.12 173 GLU A O 1
ATOM 1411 N N . ALA A 1 174 ? 27.244 7.158 -22.364 1.00 56.97 174 ALA A N 1
ATOM 1412 C CA . ALA A 1 174 ? 27.695 8.351 -21.688 1.00 56.97 174 ALA A CA 1
ATOM 1413 C C . ALA A 1 174 ? 29.005 8.726 -22.370 1.00 56.97 174 ALA A C 1
ATOM 1415 O O . ALA A 1 174 ? 30.037 8.108 -22.104 1.00 56.97 174 ALA A O 1
ATOM 1416 N N . LYS A 1 175 ? 28.958 9.702 -23.291 1.00 52.19 175 LYS A N 1
ATOM 1417 C CA . LYS A 1 175 ? 30.165 10.314 -23.836 1.00 52.19 175 LYS A CA 1
ATOM 1418 C C . LYS A 1 175 ? 30.999 10.610 -22.598 1.00 52.19 175 LYS A C 1
ATOM 1420 O O . LYS A 1 175 ? 30.481 11.334 -21.735 1.00 52.19 175 LYS A O 1
ATOM 1425 N N . PRO A 1 176 ? 32.197 10.011 -22.438 1.00 50.28 176 PRO A N 1
ATOM 1426 C CA . PRO A 1 176 ? 33.037 10.340 -21.302 1.00 50.28 176 PRO A CA 1
ATOM 1427 C C . PRO A 1 176 ? 33.084 11.854 -21.310 1.00 50.28 176 PRO A C 1
ATOM 1429 O O . PRO A 1 176 ? 33.380 12.412 -22.370 1.00 50.28 176 PRO A O 1
ATOM 1432 N N . LYS A 1 177 ? 32.630 12.495 -20.213 1.00 50.94 177 LYS A N 1
ATOM 1433 C CA . LYS A 1 177 ? 32.659 13.957 -20.056 1.00 50.94 177 LYS A CA 1
ATOM 1434 C C . LYS A 1 177 ? 33.957 14.381 -20.695 1.00 50.94 177 LYS A C 1
ATOM 1436 O O . LYS A 1 177 ? 34.984 13.924 -20.187 1.00 50.94 177 LYS A O 1
ATOM 1441 N N . ALA A 1 178 ? 33.859 15.052 -21.853 1.00 45.91 178 ALA A N 1
ATOM 1442 C CA . ALA A 1 178 ? 34.988 15.250 -22.750 1.00 45.91 178 ALA A CA 1
ATOM 1443 C C . ALA A 1 178 ? 36.156 15.588 -21.852 1.00 45.91 178 ALA A C 1
ATOM 1445 O O . ALA A 1 178 ? 36.011 16.531 -21.075 1.00 45.91 178 ALA A O 1
ATOM 1446 N N . SER A 1 179 ? 37.169 14.711 -21.811 1.00 46.94 179 SER A N 1
ATOM 1447 C CA . SER A 1 179 ? 38.314 14.874 -20.928 1.00 46.94 179 SER A CA 1
ATOM 1448 C C . SER A 1 179 ? 38.744 16.305 -21.134 1.00 46.94 179 SER A C 1
ATOM 1450 O O . SER A 1 179 ? 39.205 16.623 -22.231 1.00 46.94 179 SER A O 1
ATOM 1452 N N . THR A 1 180 ? 38.434 17.170 -20.167 1.00 47.22 180 THR A N 1
ATOM 1453 C CA . THR A 1 180 ? 38.675 18.595 -20.289 1.00 47.22 180 THR A CA 1
ATOM 1454 C C . THR A 1 180 ? 40.158 18.637 -20.526 1.00 47.22 180 THR A C 1
ATOM 1456 O O . THR A 1 180 ? 40.921 18.211 -19.652 1.00 47.22 180 THR A O 1
ATOM 1459 N N . SER A 1 181 ? 40.556 18.964 -21.755 1.00 52.28 181 SER A N 1
ATOM 1460 C CA . SER A 1 181 ? 41.956 18.966 -22.136 1.00 52.28 181 SER A CA 1
ATOM 1461 C C . SER A 1 181 ? 42.666 19.730 -21.027 1.00 52.28 181 SER A C 1
ATOM 1463 O O . SER A 1 181 ? 42.131 20.736 -20.557 1.00 52.28 181 SER A O 1
ATOM 1465 N N . PHE A 1 182 ? 43.814 19.262 -20.534 1.00 53.94 182 PHE A N 1
ATOM 1466 C CA . PHE A 1 182 ? 44.518 19.959 -19.443 1.00 53.94 182 PHE A CA 1
ATOM 1467 C C . PHE A 1 182 ? 44.638 21.475 -19.721 1.00 53.94 182 PHE A C 1
ATOM 1469 O O . PHE A 1 182 ? 44.574 22.285 -18.800 1.00 53.94 182 PHE A O 1
ATOM 1476 N N . LEU A 1 183 ? 44.683 21.847 -21.005 1.00 51.22 183 LEU A N 1
ATOM 1477 C CA . LEU A 1 183 ? 44.607 23.211 -21.527 1.00 51.22 183 LEU A CA 1
ATOM 1478 C C . LEU A 1 183 ? 43.333 23.989 -21.137 1.00 51.22 183 LEU A C 1
ATOM 1480 O O . LEU A 1 183 ? 43.446 25.128 -20.697 1.00 51.22 183 LEU A O 1
ATOM 1484 N N . ASP A 1 184 ? 42.143 23.395 -21.218 1.00 54.59 184 ASP A N 1
ATOM 1485 C CA . ASP A 1 184 ? 40.867 24.054 -20.894 1.00 54.59 184 ASP A CA 1
ATOM 1486 C C . ASP A 1 184 ? 40.731 24.328 -19.388 1.00 54.59 184 ASP A C 1
ATOM 1488 O O . ASP A 1 184 ? 40.205 25.361 -18.969 1.00 54.59 184 ASP A O 1
ATOM 1492 N N . THR A 1 185 ? 41.277 23.434 -18.558 1.00 58.97 185 THR A N 1
ATOM 1493 C CA . THR A 1 185 ? 41.292 23.606 -17.095 1.00 58.97 185 THR A CA 1
ATOM 1494 C C . THR A 1 185 ? 42.279 24.698 -16.671 1.00 58.97 185 THR A C 1
ATOM 1496 O O . THR A 1 185 ? 41.995 25.467 -15.752 1.00 58.97 185 THR A O 1
ATOM 1499 N N . VAL A 1 186 ? 43.427 24.802 -17.351 1.00 58.81 186 VAL A N 1
ATOM 1500 C CA . VAL A 1 186 ? 44.412 25.874 -17.126 1.00 58.81 186 VAL A CA 1
ATOM 1501 C C . VAL A 1 186 ? 43.860 27.228 -17.583 1.00 58.81 186 VAL A C 1
ATOM 1503 O O . VAL A 1 186 ? 43.960 28.192 -16.828 1.00 58.81 186 VAL A O 1
ATOM 1506 N N . LEU A 1 187 ? 43.190 27.288 -18.740 1.00 56.44 187 LEU A N 1
ATOM 1507 C CA . LEU A 1 187 ? 42.559 28.505 -19.270 1.00 56.44 187 LEU A CA 1
ATOM 1508 C C . LEU A 1 187 ? 41.403 29.019 -18.395 1.00 56.44 187 LEU A C 1
ATOM 1510 O O . LEU A 1 187 ? 41.268 30.226 -18.195 1.00 56.44 187 LEU A O 1
ATOM 1514 N N . GLN A 1 188 ? 40.580 28.130 -17.829 1.00 59.25 188 GLN A N 1
ATOM 1515 C CA . GLN A 1 188 ? 39.509 28.541 -16.912 1.00 59.25 188 GLN A CA 1
ATOM 1516 C C . GLN A 1 188 ? 40.038 29.019 -15.556 1.00 59.25 188 GLN A C 1
ATOM 1518 O O . GLN A 1 188 ? 39.476 29.945 -14.972 1.00 59.25 188 GLN A O 1
ATOM 1523 N N . LYS A 1 189 ? 41.126 28.423 -15.052 1.00 56.94 189 LYS A N 1
ATOM 1524 C CA . LYS A 1 189 ? 41.721 28.808 -13.764 1.00 56.94 189 LYS A CA 1
ATOM 1525 C C . LYS A 1 189 ? 42.528 30.112 -13.850 1.00 56.94 189 LYS A C 1
ATOM 1527 O O . LYS A 1 189 ? 42.704 30.771 -12.830 1.00 56.94 189 LYS A O 1
ATOM 1532 N N . SER A 1 190 ? 42.960 30.513 -15.049 1.00 50.81 190 SER A N 1
ATOM 1533 C CA . SER A 1 190 ? 43.709 31.752 -15.301 1.00 50.81 190 SER A CA 1
ATOM 1534 C C . SER A 1 190 ? 42.851 32.962 -15.687 1.00 50.81 190 SER A C 1
ATOM 1536 O O . SER A 1 190 ? 43.385 34.058 -15.834 1.00 50.81 190 SER A O 1
ATOM 1538 N N . ALA A 1 191 ? 41.526 32.819 -15.818 1.00 49.84 191 ALA A N 1
ATOM 1539 C CA . ALA A 1 191 ? 40.634 33.944 -16.133 1.00 49.84 191 ALA A CA 1
ATOM 1540 C C . ALA A 1 191 ? 40.657 35.069 -15.066 1.00 49.84 191 ALA A C 1
ATOM 1542 O O . ALA A 1 191 ? 40.233 36.191 -15.342 1.00 49.84 191 ALA A O 1
ATOM 1543 N N . GLY A 1 192 ? 41.184 34.791 -13.864 1.00 53.69 192 GLY A N 1
ATOM 1544 C CA . GLY A 1 192 ? 41.421 35.775 -12.801 1.00 53.69 192 GLY A CA 1
ATOM 1545 C C . GLY A 1 192 ? 42.815 36.424 -12.793 1.00 53.69 192 GLY A C 1
ATOM 1546 O O . GLY A 1 192 ? 43.011 37.401 -12.076 1.00 53.69 192 GLY A O 1
ATOM 1547 N N . THR A 1 193 ? 43.778 35.932 -13.580 1.00 57.12 193 THR A N 1
ATOM 1548 C CA . THR A 1 193 ? 45.190 36.374 -13.565 1.00 57.12 193 THR A CA 1
ATOM 1549 C C . THR A 1 193 ? 45.689 36.736 -14.965 1.00 57.12 193 THR A C 1
ATOM 1551 O O . THR A 1 193 ? 46.753 36.320 -15.417 1.00 57.12 193 THR A O 1
ATOM 1554 N N . ASN A 1 194 ? 44.934 37.590 -15.662 1.00 59.00 194 ASN A N 1
ATOM 1555 C CA . ASN A 1 194 ? 45.301 38.078 -16.998 1.00 59.00 194 ASN A CA 1
ATOM 1556 C C . ASN A 1 194 ? 46.674 38.786 -17.039 1.00 59.00 194 ASN A C 1
ATOM 1558 O O . ASN A 1 194 ? 47.307 38.819 -18.089 1.00 59.00 194 ASN A O 1
ATOM 1562 N N . ASN A 1 195 ? 47.172 39.315 -15.916 1.00 62.59 195 ASN A N 1
ATOM 1563 C CA . ASN A 1 195 ? 48.466 40.004 -15.873 1.00 62.59 195 ASN A CA 1
ATOM 1564 C C . ASN A 1 195 ? 49.672 39.052 -15.941 1.00 62.59 195 ASN A C 1
ATOM 1566 O O . ASN A 1 195 ? 50.656 39.398 -16.587 1.00 62.59 195 ASN A O 1
ATOM 1570 N N . GLU A 1 196 ? 49.595 37.865 -15.329 1.00 65.50 196 GLU A N 1
ATOM 1571 C CA . GLU A 1 196 ? 50.706 36.894 -15.321 1.00 65.50 196 GLU A CA 1
ATOM 1572 C C . GLU A 1 196 ? 50.864 36.210 -16.681 1.00 65.50 196 GLU A C 1
ATOM 1574 O O . GLU A 1 196 ? 51.973 36.031 -17.175 1.00 65.50 196 GLU A O 1
ATOM 1579 N N . LEU A 1 197 ? 49.752 35.886 -17.347 1.00 67.75 197 LEU A N 1
ATOM 1580 C CA . LEU A 1 197 ? 49.811 35.353 -18.709 1.00 67.75 197 LEU A CA 1
ATOM 1581 C C . LEU A 1 197 ? 50.356 36.388 -19.696 1.00 67.75 197 LEU A C 1
ATOM 1583 O O . LEU A 1 197 ? 51.133 36.046 -20.582 1.00 67.75 197 LEU A O 1
ATOM 1587 N N . VAL A 1 198 ? 49.992 37.662 -19.529 1.00 72.25 198 VAL A N 1
ATOM 1588 C CA . VAL A 1 198 ? 50.507 38.745 -20.376 1.00 72.25 198 VAL A CA 1
ATOM 1589 C C . VAL A 1 198 ? 51.998 38.994 -20.135 1.00 72.25 198 VAL A C 1
ATOM 1591 O O . VAL A 1 198 ? 52.693 39.306 -21.099 1.00 72.25 198 VAL A O 1
ATOM 1594 N N . SER A 1 199 ? 52.517 38.848 -18.910 1.00 74.88 199 SER A N 1
ATOM 1595 C CA . SER A 1 199 ? 53.964 38.942 -18.664 1.00 74.88 199 SER A CA 1
ATOM 1596 C C . SER A 1 199 ? 54.717 37.754 -19.258 1.00 74.88 199 SER A C 1
ATOM 1598 O O . SER A 1 199 ? 55.687 37.969 -19.969 1.00 74.88 199 SER A O 1
ATOM 1600 N N . ILE A 1 200 ? 54.213 36.527 -19.091 1.00 81.25 200 ILE A N 1
ATOM 1601 C CA . ILE A 1 200 ? 54.841 35.322 -19.663 1.00 81.25 200 ILE A CA 1
ATOM 1602 C C . ILE A 1 200 ? 54.864 35.382 -21.199 1.00 81.25 200 ILE A C 1
ATOM 1604 O O . ILE A 1 200 ? 55.851 35.008 -21.827 1.00 81.25 200 ILE A O 1
ATOM 1608 N N . LEU A 1 201 ? 53.793 35.879 -21.827 1.00 80.31 201 LEU A N 1
ATOM 1609 C CA . LEU A 1 201 ? 53.737 36.051 -23.283 1.00 80.31 201 LEU A CA 1
ATOM 1610 C C . LEU A 1 201 ? 54.651 37.175 -23.788 1.00 80.31 201 LEU A C 1
ATOM 1612 O O . LEU A 1 201 ? 55.123 37.099 -24.921 1.00 80.31 201 LEU A O 1
ATOM 1616 N N . LYS A 1 202 ? 54.897 38.211 -22.978 1.00 80.88 202 LYS A N 1
ATOM 1617 C CA . LYS A 1 202 ? 55.872 39.263 -23.296 1.00 80.88 202 LYS A CA 1
ATOM 1618 C C . LYS A 1 202 ? 57.301 38.749 -23.164 1.00 80.88 202 LYS A C 1
ATOM 1620 O O . LYS A 1 202 ? 58.062 38.938 -24.101 1.00 80.88 202 LYS A O 1
ATOM 1625 N N . ASP A 1 203 ? 57.609 38.016 -22.097 1.00 81.75 203 ASP A N 1
ATOM 1626 C CA . ASP A 1 203 ? 58.926 37.402 -21.902 1.00 81.75 203 ASP A CA 1
ATOM 1627 C C . ASP A 1 203 ? 59.241 36.407 -23.032 1.00 81.75 203 ASP A C 1
ATOM 1629 O O . ASP A 1 203 ? 60.310 36.460 -23.628 1.00 81.75 203 ASP A O 1
ATOM 1633 N N . LEU A 1 204 ? 58.275 35.568 -23.433 1.00 81.06 204 LEU A N 1
ATOM 1634 C CA . LEU A 1 204 ? 58.438 34.676 -24.590 1.00 81.06 204 LEU A CA 1
ATOM 1635 C C . LEU A 1 204 ? 58.620 35.427 -25.915 1.00 81.06 204 LEU A C 1
ATOM 1637 O O . LEU A 1 204 ? 59.333 34.950 -26.798 1.00 81.06 204 LEU A O 1
ATOM 1641 N N . ARG A 1 205 ? 57.952 36.573 -26.088 1.00 81.38 205 ARG A N 1
ATOM 1642 C CA . ARG A 1 205 ? 58.123 37.409 -27.281 1.00 81.38 205 ARG A CA 1
ATOM 1643 C C . ARG A 1 205 ? 59.525 38.005 -27.322 1.00 81.38 205 ARG A C 1
ATOM 1645 O O . ARG A 1 205 ? 60.131 38.009 -28.388 1.00 81.38 205 ARG A O 1
ATOM 1652 N N . ASP A 1 206 ? 60.009 38.499 -26.192 1.00 82.69 206 ASP A N 1
ATOM 1653 C CA . ASP A 1 206 ? 61.299 39.169 -26.11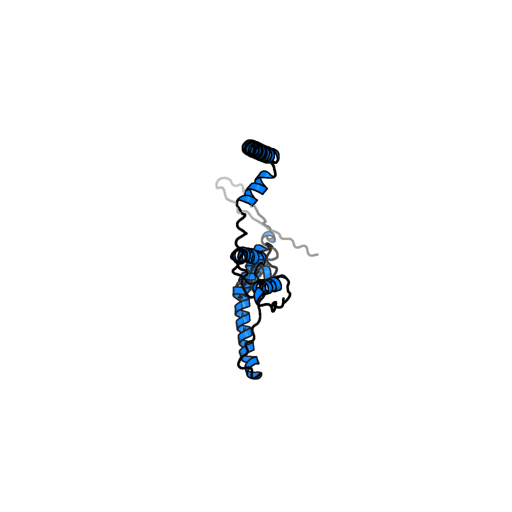0 1.00 82.69 206 ASP A CA 1
ATOM 1654 C C . ASP A 1 206 ? 62.450 38.157 -26.319 1.00 82.69 206 ASP A C 1
ATOM 1656 O O . ASP A 1 206 ? 63.349 38.433 -27.109 1.00 82.69 206 ASP A O 1
ATOM 1660 N N . GLU A 1 207 ? 62.345 36.930 -25.788 1.00 83.19 207 GLU A N 1
ATOM 1661 C CA . GLU A 1 207 ? 63.268 35.812 -26.089 1.00 83.19 207 GLU A CA 1
ATOM 1662 C C . GLU A 1 207 ? 63.259 35.418 -27.581 1.00 83.19 207 GLU A C 1
ATOM 1664 O O . GLU A 1 207 ? 64.299 35.181 -28.199 1.00 83.19 207 GLU A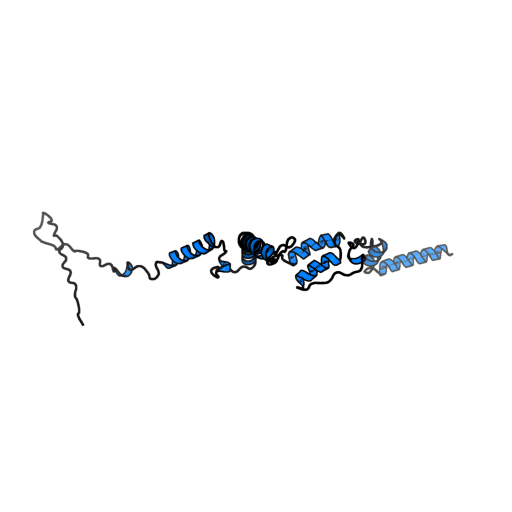 O 1
ATOM 1669 N N . LEU A 1 208 ? 62.079 35.376 -28.209 1.00 78.50 208 LEU A N 1
ATOM 1670 C CA . LEU A 1 208 ? 61.961 35.082 -29.642 1.00 78.50 208 LEU A CA 1
ATOM 1671 C C . LEU A 1 208 ? 62.511 36.207 -30.528 1.00 78.50 208 LEU A C 1
ATOM 1673 O O . LEU A 1 208 ? 63.002 35.935 -31.625 1.00 78.50 208 LEU A O 1
ATOM 1677 N N . GLU A 1 209 ? 62.423 37.462 -30.088 1.00 79.19 209 GLU A N 1
ATOM 1678 C CA . GLU A 1 209 ? 63.039 38.596 -30.779 1.00 79.19 209 GLU A CA 1
ATOM 1679 C C . GLU A 1 209 ? 64.560 38.623 -30.600 1.00 79.19 209 GLU A C 1
ATOM 1681 O O . GLU A 1 209 ? 65.261 39.020 -31.534 1.00 79.19 209 GLU A O 1
ATOM 1686 N N . GLU A 1 210 ? 65.076 38.143 -29.466 1.00 75.62 210 GLU A N 1
ATOM 1687 C CA . GLU A 1 210 ? 66.514 38.001 -29.221 1.00 75.62 210 GLU A CA 1
ATOM 1688 C C . GLU A 1 210 ? 67.137 36.909 -30.103 1.00 75.62 210 GLU A C 1
ATOM 1690 O O . GLU A 1 210 ? 68.189 37.125 -30.697 1.00 75.62 210 GLU A O 1
ATOM 1695 N N . ILE A 1 211 ? 66.431 35.792 -30.310 1.00 75.12 211 ILE A N 1
ATOM 1696 C CA . ILE A 1 211 ? 66.838 34.718 -31.238 1.00 75.12 211 ILE A CA 1
ATOM 1697 C C . ILE A 1 211 ? 66.758 35.160 -32.716 1.00 75.12 211 ILE A C 1
ATOM 1699 O O . ILE A 1 211 ? 67.394 34.560 -33.585 1.00 75.12 211 ILE A O 1
ATOM 1703 N N . ARG A 1 212 ? 65.973 36.201 -33.037 1.00 61.12 212 ARG A N 1
ATOM 1704 C CA . ARG A 1 212 ? 65.809 36.721 -34.410 1.00 61.12 212 ARG A CA 1
ATOM 1705 C C . ARG A 1 212 ? 66.857 37.776 -34.802 1.00 61.12 212 ARG A C 1
ATOM 1707 O O . ARG A 1 212 ? 66.795 38.275 -35.929 1.00 61.12 212 ARG A O 1
ATOM 1714 N N . LYS A 1 213 ? 67.776 38.140 -33.905 1.00 50.97 213 LYS A N 1
ATOM 1715 C CA . LYS A 1 213 ? 68.916 39.033 -34.172 1.00 50.97 213 LYS A CA 1
ATOM 1716 C C . LYS A 1 213 ? 70.206 38.246 -34.363 1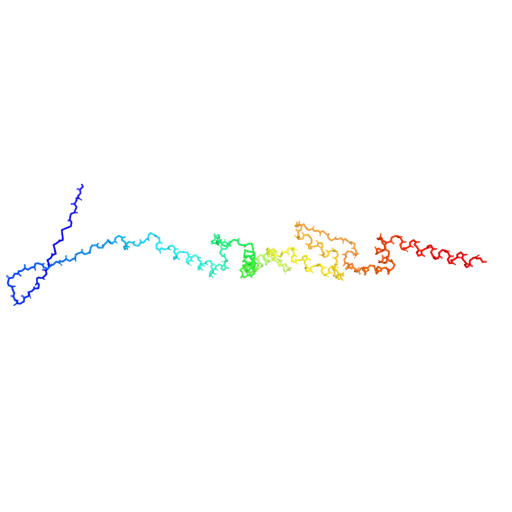.00 50.97 213 LYS A C 1
ATOM 1718 O O . LYS A 1 213 ? 71.011 38.711 -35.200 1.00 50.97 213 LYS A O 1
#

Radius of gyration: 44.87 Å; Cα contacts (8 Å, |Δi|>4): 102; chains: 1; bounding box: 117×60×124 Å

Mean predicted aligned error: 18.12 Å

Foldseek 3Di:
DDDDDDDDDDAADFDDDPPDPDTDGDDDDDDDDDCVVVPPDPPPCPVVVVVVVVCCCCPPQVADVVVVVNDPDDDPVVVLVRVVCCCVPHVVVVQVVVQVVCCVPPCVVVVNDPDGDHDDDDDSDDVVVVCVVVVVCLQQLNDFQQNVQCVVCVVVVHNDDGDPDVNRVGRDHNPPPPPCPVVNVVVVVCPVPPPVVVVVVVVVVVVVVVVVD

pLDDT: mean 75.13, std 13.98, range [32.5, 93.94]

Solvent-accessible surface area (backbone atoms only — not comparable to full-atom values): 13510 Å² total; per-residue (Å²): 138,87,85,84,82,87,86,83,88,82,83,48,80,64,79,83,60,98,83,57,102,67,89,68,81,43,86,74,87,82,84,88,77,73,67,71,80,70,53,76,66,91,68,84,52,55,67,56,53,51,51,49,51,52,46,48,36,47,72,73,65,56,47,60,49,71,82,76,72,69,50,86,79,87,44,68,72,59,50,53,51,48,52,52,52,36,38,68,72,44,49,50,56,51,48,50,53,52,32,49,52,47,44,69,58,49,29,66,79,67,73,46,90,88,70,77,73,75,78,84,76,87,85,84,75,56,70,68,59,52,50,62,62,43,50,60,40,54,67,66,19,72,47,22,62,41,64,52,33,55,56,48,14,65,75,70,74,40,92,52,78,74,69,89,53,70,74,36,72,37,43,54,70,56,70,68,74,70,75,68,49,72,64,57,57,51,54,64,70,38,74,84,43,64,65,61,56,52,48,54,54,46,53,54,48,52,55,55,54,60,76,72,108

Nearest PDB structures (foldseek):
  8qem-assembly1_W  TM=3.670E-01  e=1.220E-02  Staphylococcus phage 812
  8qem-assembly1_X  TM=3.859E-01  e=2.620E-02  Staphylococcus phage 812
  8qem-assembly1_P  TM=3.599E-01  e=1.906E-02  Staphylococcus phage 812